Protein AF-A0A7S2YHQ7-F1 (afdb_monomer_lite)

Organism: NCBI:txid265537

pLDDT: mean 87.94, std 10.68, range [48.75, 98.5]

Foldseek 3Di:
DKDKAKFKKKKKKFKDFADVVNVADAAPVNPAGQGIKMKTKIKGQDRPDPLQFQWKWKQQDPSDVVRIDIFRFWAQDADPVRHRRRITIDIDIDTGRDKTKIWMWTAGPLGDIDIDIDIFDNDDGIDMDPMDMDMRIRPDPPDDDPPDQWDQAWKKKKKWKKKAALVCDVVNVQVLLVVLVAHEAEDEPDPPVVPDADPGWYWYADPLDADDPVRRHIGITMTIGHIAGTPRSVVVVVSSVVSCVPDRMDDDPSIDMDMGTDCVVPDPVRVVVVLSVCLVCLVVVQVPDDVCCHAPHPNVVVPDHRPCVVSVD

InterPro domains:
  IPR022025 Putative amidoligase enzyme [PF12224] (152-295)

Secondary structure (DSSP, 8-state):
--EEEEEEEEEEEEEEEPPGGG-PPB-TTSSSB--EEEEEEEEEEESS-GGGEEEEEEE--TTSSSSEEEE-S-EEE--TTS----EEEEEEEEEESS--EEEEEEEETTS-EEEEEEE---SBTB-BPPPEEEEEEES-TT----PPPP-TT-EEEEEEEEEEETTS-HHHHHHHHHTTT--EEE--S-HHHHTS--SSEEEE--TT----TT-SSEEEEEEE---EEHHHHHHHHHHHHHHHHTSS-B--TT--EEEEE--TT--HHHHHHHHHHHHHTHHHHHHHS-GGGSTT-TTGGGT---HHHHTT-

Sequence (313 aa):
SIFTMSVSYVVGNTYRRIRSSENPPLDRTGVHSKIHEWTLYVDVIGGGNPNVLERVSFDLGSTFQPQTFVCTCPIRIKDKYGLEEDRWRFATKQTSYGSISANITLRGVAGGLCETSWQIDCSGSGSESEKQYFTDRRQNSNSSLKYLKLVETQQFGIELELTSALQVSPEQVAETLQDQGIDVQVILDSYRQGRVTSTSWKLVPDSSIMCSPSLPDCNKFELVSPILQGGHGLSQVNRVLRALQGSRLKVNKSMGFHVHVNVEDLSLQQLIKVCQNFIKYEDVMDSFLPPSRRTGSTESNKFFQSNRRSVGV

Structure (mmCIF, N/CA/C/O backbone):
data_AF-A0A7S2YHQ7-F1
#
_entry.id   AF-A0A7S2YHQ7-F1
#
loop_
_atom_site.group_PDB
_atom_site.id
_atom_site.type_symbol
_atom_site.label_atom_id
_atom_site.label_alt_id
_atom_site.label_comp_id
_atom_site.label_asym_id
_atom_site.label_entity_id
_atom_site.label_seq_id
_atom_site.pdbx_PDB_ins_code
_atom_site.Cartn_x
_atom_site.Cartn_y
_atom_site.Cartn_z
_atom_site.occupancy
_atom_site.B_iso_or_equiv
_atom_site.auth_seq_id
_atom_site.auth_comp_id
_atom_site.auth_asym_id
_atom_site.auth_atom_id
_atom_site.pdbx_PDB_model_num
ATOM 1 N N . SER A 1 1 ? -13.991 25.207 -12.501 1.00 51.47 1 SER A N 1
ATOM 2 C CA . SER A 1 1 ? -12.689 25.649 -13.038 1.00 51.47 1 SER A CA 1
ATOM 3 C C . SER A 1 1 ? -11.968 24.440 -13.618 1.00 51.47 1 SER A C 1
ATOM 5 O O . SER A 1 1 ? -12.176 23.335 -13.127 1.00 51.47 1 SER A O 1
ATOM 7 N N . ILE A 1 2 ? -11.179 24.611 -14.682 1.00 57.59 2 ILE A N 1
ATOM 8 C CA . ILE A 1 2 ? -10.353 23.528 -15.240 1.00 57.59 2 ILE A CA 1
ATOM 9 C C . ILE A 1 2 ? -9.115 23.405 -14.353 1.00 57.59 2 ILE A C 1
ATOM 11 O O . ILE A 1 2 ? -8.350 24.360 -14.233 1.00 57.59 2 ILE A O 1
ATOM 15 N N . PHE A 1 3 ? -8.928 22.251 -13.716 1.00 66.38 3 PHE A N 1
ATOM 16 C CA . PHE A 1 3 ? -7.703 21.969 -12.972 1.00 66.38 3 PHE A CA 1
ATOM 17 C C . PHE A 1 3 ? -6.676 21.401 -13.952 1.00 66.38 3 PHE A C 1
ATOM 19 O O . PHE A 1 3 ? -6.934 20.380 -14.595 1.00 66.38 3 PHE A O 1
ATOM 26 N N . THR A 1 4 ? -5.550 22.095 -14.108 1.00 75.56 4 THR A N 1
ATOM 27 C CA . THR A 1 4 ? -4.455 21.685 -14.993 1.00 75.56 4 THR A CA 1
ATOM 28 C C . THR A 1 4 ? -3.232 21.411 -14.140 1.00 75.56 4 THR A C 1
ATOM 30 O O . THR A 1 4 ? -2.802 22.289 -13.394 1.00 75.56 4 THR A O 1
ATOM 33 N N . MET A 1 5 ? -2.675 20.210 -14.253 1.00 82.06 5 MET A N 1
ATOM 34 C CA . MET A 1 5 ? -1.404 19.854 -13.631 1.00 82.06 5 MET A CA 1
ATOM 35 C C . MET A 1 5 ? -0.398 19.509 -14.719 1.00 82.06 5 MET A C 1
ATOM 37 O O . MET A 1 5 ? -0.761 18.882 -15.711 1.00 82.06 5 MET A O 1
ATOM 41 N N . SER A 1 6 ? 0.861 19.896 -14.538 1.00 87.00 6 SER A N 1
ATOM 42 C CA . SER A 1 6 ? 1.909 19.614 -15.516 1.00 87.00 6 SER A CA 1
ATOM 43 C C . SER A 1 6 ? 3.178 19.137 -14.835 1.00 87.00 6 SER A C 1
ATOM 45 O O . SER A 1 6 ? 3.532 19.630 -13.767 1.00 87.00 6 SER A O 1
ATOM 47 N N . VAL A 1 7 ? 3.885 18.224 -15.493 1.00 90.12 7 VAL A N 1
ATOM 48 C CA . VAL A 1 7 ? 5.219 17.772 -15.094 1.00 90.12 7 VAL A CA 1
ATOM 49 C C . VAL A 1 7 ? 6.171 17.822 -16.278 1.00 90.12 7 VAL A C 1
ATOM 51 O O . VAL A 1 7 ? 5.770 17.662 -17.431 1.00 90.12 7 VAL A O 1
ATOM 54 N N . SER A 1 8 ? 7.444 18.058 -15.984 1.00 92.38 8 SER A N 1
ATOM 55 C CA . SER A 1 8 ? 8.534 17.837 -16.929 1.00 92.38 8 SER A CA 1
ATOM 56 C C . SER A 1 8 ? 9.115 16.450 -16.706 1.00 92.38 8 SER A C 1
ATOM 58 O O . SER A 1 8 ? 9.331 16.063 -15.556 1.00 92.38 8 SER A O 1
ATOM 60 N N . TYR A 1 9 ? 9.392 15.722 -17.780 1.00 94.12 9 TYR A N 1
ATOM 61 C CA . TYR A 1 9 ? 9.939 14.375 -17.694 1.00 94.12 9 TYR A CA 1
ATOM 62 C C . TYR A 1 9 ? 10.997 14.107 -18.764 1.00 94.12 9 TYR A C 1
ATOM 64 O O . TYR A 1 9 ? 11.045 14.794 -19.782 1.00 94.12 9 TYR A O 1
ATOM 72 N N . VAL A 1 10 ? 11.828 13.098 -18.530 1.00 95.38 10 VAL A N 1
ATOM 73 C CA . VAL A 1 10 ? 12.720 12.504 -19.535 1.00 95.38 10 VAL A CA 1
ATOM 74 C C . VAL A 1 10 ? 12.465 11.009 -19.618 1.00 95.38 10 VAL A C 1
ATOM 76 O O . VAL A 1 10 ? 12.027 10.386 -18.647 1.00 95.38 10 VAL A O 1
ATOM 79 N N . VAL A 1 11 ? 12.740 10.438 -20.783 1.00 97.69 11 VAL A N 1
ATOM 80 C CA . VAL A 1 11 ? 12.722 8.994 -21.013 1.00 97.69 11 VAL A CA 1
ATOM 81 C C . VAL A 1 11 ? 14.150 8.547 -21.243 1.00 97.69 11 VAL A C 1
ATOM 83 O O . VAL A 1 11 ? 14.872 9.199 -21.985 1.00 97.69 11 VAL A O 1
ATOM 86 N N . GLY A 1 12 ? 14.568 7.443 -20.646 1.00 96.94 12 GLY A N 1
ATOM 87 C CA . GLY A 1 12 ? 15.906 6.929 -20.892 1.00 96.94 12 GLY A CA 1
ATOM 88 C C . GLY A 1 12 ? 16.072 5.500 -20.436 1.00 96.94 12 GLY A C 1
ATOM 89 O O . GLY A 1 12 ? 15.161 4.897 -19.865 1.00 96.94 12 GLY A O 1
ATOM 90 N N . ASN A 1 13 ? 17.258 4.950 -20.659 1.00 98.00 13 ASN A N 1
ATOM 91 C CA . ASN A 1 13 ? 17.626 3.683 -20.057 1.00 98.00 13 ASN A CA 1
ATOM 92 C C . ASN A 1 13 ? 19.041 3.710 -19.492 1.00 98.00 13 ASN A C 1
ATOM 94 O O . ASN A 1 13 ? 19.940 4.322 -20.054 1.00 98.00 13 ASN A O 1
ATOM 98 N N . THR A 1 14 ? 19.248 3.003 -18.380 1.00 96.31 14 THR A N 1
ATOM 99 C CA . THR A 1 14 ? 20.597 2.595 -17.972 1.00 96.31 14 THR A CA 1
ATOM 100 C C . THR A 1 14 ? 20.963 1.317 -18.708 1.00 96.31 14 THR A C 1
ATOM 102 O O . THR A 1 14 ? 20.074 0.527 -19.038 1.00 96.31 14 THR A O 1
ATOM 105 N N . TYR A 1 15 ? 22.250 1.052 -18.887 1.00 96.44 15 TYR A N 1
ATOM 106 C CA . TYR A 1 15 ? 22.712 -0.163 -19.544 1.00 96.44 15 TYR A CA 1
ATOM 107 C C . TYR A 1 15 ? 24.015 -0.706 -18.952 1.00 96.44 15 TYR A C 1
ATOM 109 O O . TYR A 1 15 ? 24.912 0.043 -18.565 1.00 96.44 15 TYR A O 1
ATOM 117 N N . ARG A 1 16 ? 24.104 -2.038 -18.906 1.00 95.12 16 ARG A N 1
ATOM 118 C CA . ARG A 1 16 ? 25.308 -2.806 -18.599 1.00 95.12 16 ARG A CA 1
ATOM 119 C C . ARG A 1 16 ? 25.323 -4.082 -19.437 1.00 95.12 16 ARG A C 1
ATOM 121 O O . ARG A 1 16 ? 24.330 -4.804 -19.521 1.00 95.12 16 ARG A O 1
ATOM 128 N N . ARG A 1 17 ? 26.481 -4.413 -20.010 1.00 94.44 17 ARG A N 1
ATOM 129 C CA . ARG A 1 17 ? 26.695 -5.719 -20.643 1.00 94.44 17 ARG A CA 1
ATOM 130 C C . ARG A 1 17 ? 27.031 -6.768 -19.582 1.00 94.44 17 ARG A C 1
ATOM 132 O O . ARG A 1 17 ? 27.977 -6.573 -18.822 1.00 94.44 17 ARG A O 1
ATOM 139 N N . ILE A 1 18 ? 26.294 -7.875 -19.561 1.00 93.06 18 ILE A N 1
ATOM 140 C CA . ILE A 1 18 ? 26.571 -9.033 -18.703 1.00 93.06 18 ILE A CA 1
ATOM 141 C C . ILE A 1 18 ? 27.713 -9.831 -19.337 1.00 93.06 18 ILE A C 1
ATOM 143 O O . ILE A 1 18 ? 27.646 -10.199 -20.514 1.00 93.06 18 ILE A O 1
ATOM 147 N N . ARG A 1 19 ? 28.783 -10.080 -18.577 1.00 92.00 19 ARG A N 1
ATOM 148 C CA . ARG A 1 19 ? 29.933 -10.856 -19.061 1.00 92.00 19 ARG A CA 1
ATOM 149 C C . ARG A 1 19 ? 29.604 -12.345 -19.071 1.00 92.00 19 ARG A C 1
ATOM 151 O O . ARG A 1 19 ? 28.853 -12.819 -18.228 1.00 92.00 19 ARG A O 1
ATOM 158 N N . SER A 1 20 ? 30.241 -13.114 -19.953 1.00 86.75 20 SER A N 1
ATOM 159 C CA . SER A 1 20 ? 30.070 -14.575 -19.980 1.00 86.75 20 SER A CA 1
ATOM 160 C C . SER A 1 20 ? 30.423 -15.236 -18.642 1.00 86.75 20 SER A C 1
ATOM 162 O O . SER A 1 20 ? 29.785 -16.205 -18.253 1.00 86.75 20 SER A O 1
ATOM 164 N N . SER A 1 21 ? 31.382 -14.670 -17.898 1.00 90.94 21 SER A N 1
ATOM 165 C CA . SER A 1 21 ? 31.755 -15.118 -16.549 1.00 90.94 21 SER A CA 1
ATOM 166 C C . SER A 1 21 ? 30.658 -14.923 -15.495 1.00 90.94 21 SER A C 1
ATOM 168 O O . SER A 1 21 ? 30.729 -15.527 -14.433 1.00 90.94 21 SER A O 1
ATOM 170 N N . GLU A 1 22 ? 29.669 -14.064 -15.756 1.00 89.19 22 GLU A N 1
ATOM 171 C CA . GLU A 1 22 ? 28.524 -13.811 -14.870 1.00 89.19 22 GLU A CA 1
ATOM 172 C C . GLU A 1 22 ? 27.345 -14.761 -15.160 1.00 89.19 22 GLU A C 1
ATOM 174 O O . GLU A 1 22 ? 26.282 -14.585 -14.574 1.00 89.19 22 GLU A O 1
ATOM 179 N N . ASN A 1 23 ? 27.520 -15.760 -16.040 1.00 88.06 23 ASN A N 1
ATOM 180 C CA . ASN A 1 23 ? 26.493 -16.732 -16.439 1.00 88.06 23 ASN A CA 1
ATOM 181 C C . ASN A 1 23 ? 25.170 -16.051 -16.848 1.00 88.06 23 ASN A C 1
ATOM 183 O O . ASN A 1 23 ? 24.172 -16.148 -16.128 1.00 88.06 23 ASN A O 1
ATOM 187 N N . PRO A 1 24 ? 25.151 -15.331 -17.989 1.00 88.88 24 PRO A N 1
ATOM 188 C CA . PRO A 1 24 ? 23.986 -14.564 -18.411 1.00 88.88 24 PRO A CA 1
ATOM 189 C C . PRO A 1 24 ? 22.736 -15.452 -18.520 1.00 88.88 24 PRO A C 1
ATOM 191 O O . PRO A 1 24 ? 22.828 -16.568 -19.042 1.00 88.88 24 PRO A O 1
ATOM 194 N N . PRO A 1 25 ? 21.558 -14.959 -18.092 1.00 88.00 25 PRO A N 1
ATOM 195 C CA . PRO A 1 25 ? 20.316 -15.712 -18.198 1.00 88.00 25 PRO A CA 1
ATOM 196 C C . PRO A 1 25 ? 20.042 -16.111 -19.646 1.00 88.00 25 PRO A C 1
ATOM 198 O O . PRO A 1 25 ? 20.233 -15.306 -20.557 1.00 88.00 25 PRO A O 1
ATOM 201 N N . LEU A 1 26 ? 19.549 -17.325 -19.866 1.00 87.56 26 LEU A N 1
ATOM 202 C CA . LEU A 1 26 ? 19.086 -17.738 -21.187 1.00 87.56 26 LEU A CA 1
ATOM 203 C C . LEU A 1 26 ? 17.687 -17.174 -21.473 1.00 87.56 26 LEU A C 1
ATOM 205 O O . LEU A 1 26 ? 16.921 -16.803 -20.577 1.00 87.56 26 LEU A O 1
ATOM 209 N N . ASP A 1 27 ? 17.357 -17.067 -22.752 1.00 84.06 27 ASP A N 1
ATOM 210 C CA . ASP A 1 27 ? 15.997 -16.853 -23.214 1.00 84.06 27 ASP A CA 1
ATOM 211 C C . ASP A 1 27 ? 15.121 -18.090 -22.954 1.00 84.06 27 ASP A C 1
ATOM 213 O O . ASP A 1 27 ? 15.577 -19.121 -22.464 1.00 84.06 27 ASP A O 1
ATOM 217 N N . ARG A 1 28 ? 13.822 -17.993 -23.259 1.00 81.75 28 ARG A N 1
ATOM 218 C CA . ARG A 1 28 ? 12.881 -19.088 -22.969 1.00 81.75 28 ARG A CA 1
ATOM 219 C C . ARG A 1 28 ? 13.161 -20.356 -23.762 1.00 81.75 28 ARG A C 1
ATOM 221 O O . ARG A 1 28 ? 12.771 -21.428 -23.318 1.00 81.75 28 ARG A O 1
ATOM 228 N N . THR A 1 29 ? 13.786 -20.223 -24.928 1.00 83.94 29 THR A N 1
ATOM 229 C CA . THR A 1 29 ? 14.156 -21.375 -25.752 1.00 83.94 29 THR A CA 1
ATOM 230 C C . THR A 1 29 ? 15.402 -22.082 -25.219 1.00 83.94 29 THR A C 1
ATOM 232 O O . THR A 1 29 ? 15.665 -23.216 -25.604 1.00 83.94 29 THR A O 1
ATOM 235 N N . GLY A 1 30 ? 16.156 -21.439 -24.318 1.00 84.25 30 GLY A N 1
ATOM 236 C CA . GLY A 1 30 ? 17.434 -21.942 -23.823 1.00 84.25 30 GLY A CA 1
ATOM 237 C C . GLY A 1 30 ? 18.579 -21.781 -24.826 1.00 84.25 30 GLY A C 1
ATOM 238 O O . GLY A 1 30 ? 19.668 -22.291 -24.582 1.00 84.25 30 GLY A O 1
ATOM 239 N N . VAL A 1 31 ? 18.352 -21.094 -25.948 1.00 84.31 31 VAL A N 1
ATOM 240 C CA . VAL A 1 31 ? 19.300 -21.015 -27.068 1.00 84.31 31 VAL A CA 1
ATOM 241 C C . VAL A 1 31 ? 20.147 -19.748 -26.993 1.00 84.31 31 VAL A C 1
ATOM 243 O O . VAL A 1 31 ? 21.325 -19.766 -27.350 1.00 84.31 31 VAL A O 1
ATOM 246 N N . HIS A 1 32 ? 19.578 -18.641 -26.517 1.00 85.50 32 HIS A N 1
ATOM 247 C CA . HIS A 1 32 ? 20.221 -17.333 -26.577 1.00 85.50 32 HIS A CA 1
ATOM 248 C C . HIS A 1 32 ? 20.471 -16.752 -25.189 1.00 85.50 32 HIS A C 1
ATOM 250 O O . HIS A 1 32 ? 19.551 -16.551 -24.400 1.00 85.50 32 HIS A O 1
ATOM 256 N N . SER A 1 33 ? 21.723 -16.394 -24.907 1.00 89.50 33 SER A N 1
ATOM 257 C CA . SER A 1 33 ? 22.078 -15.649 -23.701 1.00 89.50 33 SER A CA 1
ATOM 258 C C . SER A 1 33 ? 21.607 -14.196 -23.777 1.00 89.50 33 SER A C 1
ATOM 260 O O . SER A 1 33 ? 21.934 -13.455 -24.705 1.00 89.50 33 SER A O 1
ATOM 262 N N . LYS A 1 34 ? 20.888 -13.756 -22.747 1.00 91.75 34 LYS A N 1
ATOM 263 C CA . LYS A 1 34 ? 20.500 -12.364 -22.533 1.00 91.75 34 LYS A CA 1
ATOM 264 C C . LYS A 1 34 ? 21.676 -11.598 -21.937 1.00 91.75 34 LYS A C 1
ATOM 266 O O . LYS A 1 34 ? 21.851 -11.543 -20.723 1.00 91.75 34 LYS A O 1
ATOM 271 N N . ILE A 1 35 ? 22.508 -11.044 -22.811 1.00 94.06 35 ILE A N 1
ATOM 272 C CA . ILE A 1 35 ? 23.763 -10.373 -22.444 1.00 94.06 35 ILE A CA 1
ATOM 273 C C . ILE A 1 35 ? 23.612 -8.869 -22.183 1.00 94.06 35 ILE A C 1
ATOM 275 O O . ILE A 1 35 ? 24.574 -8.225 -21.766 1.00 94.06 35 ILE A O 1
ATOM 279 N N . HIS A 1 36 ? 22.437 -8.294 -22.430 1.00 94.56 36 HIS A N 1
ATOM 280 C CA . HIS A 1 36 ? 22.162 -6.882 -22.194 1.00 94.56 36 HIS A CA 1
ATOM 281 C C . HIS A 1 36 ? 21.260 -6.738 -20.975 1.00 94.56 36 HIS A C 1
ATOM 283 O O . HIS A 1 36 ? 20.130 -7.217 -20.996 1.00 94.56 36 HIS A O 1
ATOM 289 N N . GLU A 1 37 ? 21.747 -6.079 -19.927 1.00 95.56 37 GLU A N 1
ATOM 290 C CA . GLU A 1 37 ? 20.951 -5.671 -18.771 1.00 95.56 37 GLU A CA 1
ATOM 291 C C . GLU A 1 37 ? 20.670 -4.176 -18.868 1.00 95.56 37 GLU A C 1
ATOM 293 O O . GLU A 1 37 ? 21.585 -3.370 -19.042 1.00 95.56 37 GLU A O 1
ATOM 298 N N . TRP A 1 38 ? 19.406 -3.792 -18.738 1.00 96.38 38 TRP A N 1
ATOM 299 C CA . TRP A 1 38 ? 19.007 -2.397 -18.831 1.00 96.38 38 TRP A CA 1
ATOM 300 C C . TRP A 1 38 ? 17.846 -2.081 -17.895 1.00 96.38 38 TRP A C 1
ATOM 302 O O . TRP A 1 38 ? 17.054 -2.949 -17.526 1.00 96.38 38 TRP A O 1
ATOM 312 N N . THR A 1 39 ? 17.754 -0.812 -17.507 1.00 96.69 39 THR A N 1
ATOM 313 C CA . THR A 1 39 ? 16.608 -0.277 -16.764 1.00 96.69 39 THR A CA 1
ATOM 314 C C . THR A 1 39 ? 16.009 0.836 -17.593 1.00 96.69 39 THR A C 1
ATOM 316 O O . THR A 1 39 ? 16.632 1.885 -17.706 1.00 96.69 39 THR A O 1
ATOM 319 N N . LEU A 1 40 ? 14.837 0.602 -18.177 1.00 97.94 40 LEU A N 1
ATOM 320 C CA . LEU A 1 40 ? 14.066 1.625 -18.880 1.00 97.94 40 LEU A CA 1
ATOM 321 C C . LEU A 1 40 ? 13.317 2.459 -17.849 1.00 97.94 40 LEU A C 1
ATOM 323 O O . LEU A 1 40 ? 12.726 1.895 -16.923 1.00 97.94 40 LEU A O 1
ATOM 327 N N . TYR A 1 41 ? 13.335 3.777 -18.008 1.00 96.81 41 TYR A N 1
ATOM 328 C CA . TYR A 1 41 ? 12.717 4.688 -17.064 1.00 96.81 41 TYR A CA 1
ATOM 329 C C . TYR A 1 41 ? 12.034 5.893 -17.708 1.00 96.81 41 TYR A C 1
ATOM 331 O O . TYR A 1 41 ? 12.367 6.329 -18.809 1.00 96.81 41 TYR A O 1
ATOM 339 N N . VAL A 1 42 ? 11.088 6.438 -16.948 1.00 96.31 42 VAL A N 1
ATOM 340 C CA . VAL A 1 42 ? 10.572 7.798 -17.072 1.00 96.31 42 VAL A CA 1
ATOM 341 C C . VAL A 1 42 ? 10.888 8.507 -15.768 1.00 96.31 42 VAL A C 1
ATOM 343 O O . VAL A 1 42 ? 10.385 8.106 -14.716 1.00 96.31 42 VAL A O 1
ATOM 346 N N . ASP A 1 43 ? 11.693 9.560 -15.837 1.00 93.31 43 ASP A N 1
ATOM 347 C CA . ASP A 1 43 ? 11.992 10.386 -14.674 1.00 93.31 43 ASP A CA 1
ATOM 348 C C . ASP A 1 43 ? 11.197 11.678 -14.758 1.00 93.31 43 ASP A C 1
ATOM 350 O O . ASP A 1 43 ? 11.334 12.433 -15.717 1.00 93.31 43 ASP A O 1
ATOM 354 N N . VAL A 1 44 ? 10.387 11.951 -13.740 1.00 91.31 44 VAL A N 1
ATOM 355 C CA . VAL A 1 44 ? 9.814 13.280 -13.524 1.00 91.31 44 VAL A CA 1
ATOM 356 C C . VAL A 1 44 ? 10.899 14.143 -12.895 1.00 91.31 44 VAL A C 1
ATOM 358 O O . VAL A 1 44 ? 11.390 13.800 -11.826 1.00 91.31 44 VAL A O 1
ATOM 361 N N . ILE A 1 45 ? 11.273 15.231 -13.569 1.00 89.06 45 ILE A N 1
ATOM 362 C CA . ILE A 1 45 ? 12.426 16.084 -13.223 1.00 89.06 45 ILE A CA 1
ATOM 363 C C . ILE A 1 45 ? 12.030 17.529 -12.871 1.00 89.06 45 ILE A C 1
ATOM 365 O O . ILE A 1 45 ? 12.880 18.395 -12.692 1.00 89.06 45 ILE A O 1
ATOM 369 N N . GLY A 1 46 ? 10.731 17.834 -12.850 1.00 75.94 46 GLY A N 1
ATOM 370 C CA . GLY A 1 46 ? 10.218 19.165 -12.525 1.00 75.94 46 GLY A CA 1
ATOM 371 C C . GLY A 1 46 ? 8.693 19.238 -12.588 1.00 75.94 46 GLY A C 1
ATOM 372 O O . GLY A 1 46 ? 8.047 18.393 -13.206 1.00 75.94 46 GLY A O 1
ATOM 373 N N . GLY A 1 47 ? 8.105 20.262 -11.962 1.00 62.91 47 GLY A N 1
ATOM 374 C CA . GLY A 1 47 ? 6.644 20.409 -11.827 1.00 62.91 47 GLY A CA 1
ATOM 375 C C . GLY A 1 47 ? 6.097 20.118 -10.423 1.00 62.91 47 GLY A C 1
ATOM 376 O O . GLY A 1 47 ? 4.885 20.059 -10.241 1.00 62.91 47 GLY A O 1
ATOM 377 N N . GLY A 1 48 ? 6.974 19.954 -9.426 1.00 57.66 48 GLY A N 1
ATOM 378 C CA . GLY A 1 48 ? 6.663 19.992 -7.991 1.00 57.66 48 GLY A CA 1
ATOM 379 C C . GLY A 1 48 ? 5.961 18.765 -7.399 1.00 57.66 48 GLY A C 1
ATOM 380 O O . GLY A 1 48 ? 6.067 18.549 -6.198 1.00 57.66 48 GLY A O 1
ATOM 381 N N . ASN A 1 49 ? 5.247 17.953 -8.192 1.00 67.31 49 ASN A N 1
ATOM 382 C CA . ASN A 1 49 ? 4.575 16.757 -7.677 1.00 67.31 49 ASN A CA 1
ATOM 383 C C . ASN A 1 49 ? 4.565 15.599 -8.699 1.00 67.31 49 ASN A C 1
ATOM 385 O O . ASN A 1 49 ? 3.843 15.675 -9.695 1.00 67.31 49 ASN A O 1
ATOM 389 N N . PRO A 1 50 ? 5.283 14.485 -8.460 1.00 68.06 50 PRO A N 1
ATOM 390 C CA . PRO A 1 50 ? 5.249 13.318 -9.348 1.00 68.06 50 PRO A CA 1
ATOM 391 C C . PRO A 1 50 ? 3.874 12.632 -9.391 1.00 68.06 50 PRO A C 1
ATOM 393 O O . PRO A 1 50 ? 3.589 11.892 -10.331 1.00 68.06 50 PRO A O 1
ATOM 396 N N . ASN A 1 51 ? 2.989 12.903 -8.422 1.00 74.00 51 ASN A N 1
ATOM 397 C CA . ASN A 1 51 ? 1.637 12.339 -8.368 1.00 74.00 51 ASN A CA 1
ATOM 398 C C . ASN A 1 51 ? 0.690 12.890 -9.443 1.00 74.00 51 ASN A C 1
ATOM 400 O O . ASN A 1 51 ? -0.467 12.488 -9.480 1.00 74.00 51 ASN A O 1
ATOM 404 N N . VAL A 1 52 ? 1.150 13.785 -10.326 1.00 83.06 52 VAL A N 1
ATOM 405 C CA . VAL A 1 52 ? 0.412 14.108 -11.559 1.00 83.06 52 VAL A CA 1
ATOM 406 C C . VAL A 1 52 ? 0.259 12.864 -12.433 1.00 83.06 52 VAL A C 1
ATOM 408 O O . VAL A 1 52 ? -0.778 12.689 -13.069 1.00 83.06 52 VAL A O 1
ATOM 411 N N . LEU A 1 53 ? 1.258 11.976 -12.434 1.00 87.12 53 LEU A N 1
ATOM 412 C CA . LEU A 1 53 ? 1.181 10.687 -13.111 1.00 87.12 53 LEU A CA 1
ATOM 413 C C . LEU A 1 53 ? 0.556 9.641 -12.181 1.00 87.12 53 LEU A C 1
ATOM 415 O O . LEU A 1 53 ? 1.082 9.323 -11.116 1.00 87.12 53 LEU A O 1
ATOM 419 N N . GLU A 1 54 ? -0.563 9.066 -12.617 1.00 86.56 54 GLU A N 1
ATOM 420 C CA . GLU A 1 54 ? -1.192 7.916 -11.967 1.00 86.56 54 GLU A CA 1
ATOM 421 C C . GLU A 1 54 ? -0.352 6.653 -12.188 1.00 86.56 54 GLU A C 1
ATOM 423 O O . GLU A 1 54 ? -0.157 5.850 -11.272 1.00 86.56 54 GLU A O 1
ATOM 428 N N . ARG A 1 55 ? 0.142 6.472 -13.419 1.00 89.62 55 ARG A N 1
ATOM 429 C CA . ARG A 1 55 ? 0.977 5.334 -13.810 1.00 89.62 55 ARG A CA 1
ATOM 430 C C . ARG A 1 55 ? 1.785 5.608 -15.073 1.00 89.62 55 ARG A C 1
ATOM 432 O O . ARG A 1 55 ? 1.363 6.379 -15.934 1.00 89.62 55 ARG A O 1
ATOM 439 N N . VAL A 1 56 ? 2.875 4.864 -15.220 1.00 95.44 56 VAL A N 1
ATOM 440 C CA . VAL A 1 56 ? 3.638 4.717 -16.461 1.00 95.44 56 VAL A CA 1
ATOM 441 C C . VAL A 1 56 ? 3.604 3.251 -16.877 1.00 95.44 56 VAL A C 1
ATOM 443 O O . VAL A 1 56 ? 3.848 2.363 -16.059 1.00 95.44 56 VAL A O 1
ATOM 446 N N . SER A 1 57 ? 3.256 2.988 -18.133 1.00 97.19 57 SER A N 1
ATOM 447 C CA . SER A 1 57 ? 3.228 1.639 -18.708 1.00 97.19 57 SER A CA 1
ATOM 448 C C . SER A 1 57 ? 4.349 1.502 -19.729 1.00 97.19 57 SER A C 1
ATOM 450 O O . SER A 1 57 ? 4.483 2.365 -20.586 1.00 97.19 57 SER A O 1
ATOM 452 N N . PHE A 1 58 ? 5.129 0.431 -19.630 1.00 97.56 58 PHE A N 1
ATOM 453 C CA . PHE A 1 58 ? 6.225 0.081 -20.527 1.00 97.56 58 PHE A CA 1
ATOM 454 C C . PHE A 1 58 ? 5.837 -1.189 -21.285 1.00 97.56 58 PHE A C 1
ATOM 456 O O . PHE A 1 58 ? 5.883 -2.282 -20.718 1.00 97.56 58 PHE A O 1
ATOM 463 N N . ASP A 1 59 ? 5.404 -1.052 -22.533 1.00 97.44 59 ASP A N 1
ATOM 464 C CA . ASP A 1 59 ? 5.159 -2.173 -23.436 1.00 97.44 59 ASP A CA 1
ATOM 465 C C . ASP A 1 59 ? 6.459 -2.530 -24.160 1.00 97.44 59 ASP A C 1
ATOM 467 O O . ASP A 1 59 ? 7.000 -1.736 -24.929 1.00 97.44 59 ASP A O 1
ATOM 471 N N . LEU A 1 60 ? 6.973 -3.722 -23.861 1.00 96.25 60 LEU A N 1
ATOM 472 C CA . LEU A 1 60 ? 8.253 -4.222 -24.360 1.00 96.25 60 LEU A CA 1
ATOM 473 C C . LEU A 1 60 ? 8.091 -5.182 -25.549 1.00 96.25 60 LEU A C 1
ATOM 475 O O . LEU A 1 60 ? 9.077 -5.733 -26.037 1.00 96.25 60 LEU A O 1
ATOM 479 N N . GLY A 1 61 ? 6.855 -5.409 -26.001 1.00 92.62 61 GLY A N 1
ATOM 480 C CA . GLY A 1 61 ? 6.528 -6.365 -27.051 1.00 92.62 61 GLY A CA 1
ATOM 481 C C . GLY A 1 61 ? 6.336 -7.806 -26.562 1.00 92.62 61 GLY A C 1
ATOM 482 O O . GLY A 1 61 ? 6.630 -8.177 -25.423 1.00 92.62 61 GLY A O 1
ATOM 483 N N . SER A 1 62 ? 5.817 -8.644 -27.459 1.00 89.31 62 SER A N 1
ATOM 484 C CA . SER A 1 62 ? 5.337 -10.007 -27.174 1.00 89.31 62 SER A CA 1
ATOM 485 C C . SER A 1 62 ? 6.419 -11.002 -26.732 1.00 89.31 62 SER A C 1
ATOM 487 O O . SER A 1 62 ? 6.108 -12.078 -26.217 1.00 89.31 62 SER A O 1
ATOM 489 N N . THR A 1 63 ? 7.696 -10.657 -26.901 1.00 87.12 63 THR A N 1
ATOM 490 C CA . THR A 1 63 ? 8.828 -11.477 -26.448 1.00 87.12 63 THR A CA 1
ATOM 491 C C . THR A 1 63 ? 9.025 -11.418 -24.927 1.00 87.12 63 THR A C 1
ATOM 493 O O . THR A 1 63 ? 9.659 -12.309 -24.355 1.00 87.12 63 THR A O 1
ATOM 496 N N . PHE A 1 64 ? 8.426 -10.436 -24.242 1.00 88.12 64 PHE A N 1
ATOM 497 C CA . PHE A 1 64 ? 8.431 -10.305 -22.784 1.00 88.12 64 PHE A CA 1
ATOM 498 C C . PHE A 1 64 ? 7.146 -10.879 -22.167 1.00 88.12 64 PHE A C 1
ATOM 500 O O . PHE A 1 64 ? 6.077 -10.840 -22.770 1.00 88.12 64 PHE A O 1
ATOM 507 N N . GLN A 1 65 ? 7.234 -11.447 -20.953 1.00 84.94 65 GLN A N 1
ATOM 508 C CA . GLN A 1 65 ? 6.039 -11.699 -20.129 1.00 84.94 65 GLN A CA 1
ATOM 509 C C . GLN A 1 65 ? 6.251 -11.158 -18.708 1.00 84.94 65 GLN A C 1
ATOM 511 O O . GLN A 1 65 ? 7.230 -11.549 -18.068 1.00 84.94 65 GLN A O 1
ATOM 516 N N . PRO A 1 66 ? 5.336 -10.310 -18.213 1.00 88.31 66 PRO A N 1
ATOM 517 C CA . PRO A 1 66 ? 4.259 -9.686 -18.992 1.00 88.31 66 PRO A CA 1
ATOM 518 C C . PRO A 1 66 ? 4.821 -8.845 -20.158 1.00 88.31 66 PRO A C 1
ATOM 520 O O . PRO A 1 66 ? 5.962 -8.403 -20.104 1.00 88.31 66 PRO A O 1
ATOM 523 N N . GLN A 1 67 ? 4.044 -8.671 -21.231 1.00 92.69 67 GLN A N 1
ATOM 524 C CA . GLN A 1 67 ? 4.428 -7.787 -22.343 1.00 92.69 67 GLN A CA 1
ATOM 525 C C . GLN A 1 67 ? 4.514 -6.332 -21.856 1.00 92.69 67 GLN A C 1
ATOM 527 O O . GLN A 1 67 ? 5.448 -5.603 -22.182 1.00 92.69 67 GLN A O 1
ATOM 532 N N . THR A 1 68 ? 3.543 -5.931 -21.032 1.00 93.38 68 THR A N 1
ATOM 533 C CA . THR A 1 68 ? 3.452 -4.586 -20.470 1.00 93.38 68 THR A CA 1
ATOM 534 C C . THR A 1 68 ? 3.773 -4.600 -18.983 1.00 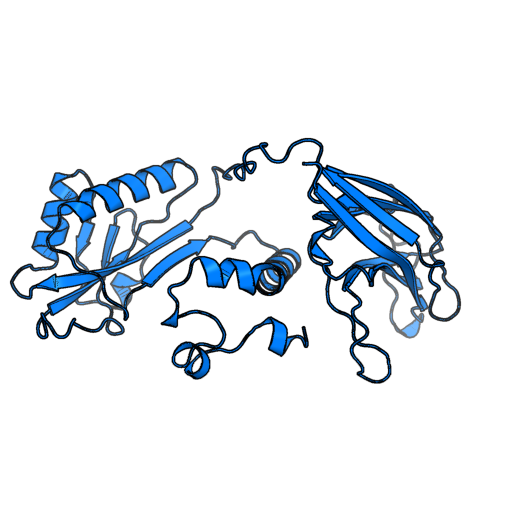93.38 68 THR A C 1
ATOM 536 O O . THR A 1 68 ? 3.131 -5.296 -18.194 1.00 93.38 68 THR A O 1
ATOM 539 N N . PHE A 1 69 ? 4.726 -3.766 -18.582 1.00 91.81 69 PHE A N 1
ATOM 540 C CA . PHE A 1 69 ? 5.060 -3.512 -17.187 1.00 91.81 69 PHE A CA 1
ATOM 541 C C . PHE A 1 69 ? 4.463 -2.179 -16.760 1.00 91.81 69 PHE A C 1
ATOM 543 O O . PHE A 1 69 ? 4.709 -1.156 -17.386 1.00 91.81 69 PHE A O 1
ATOM 550 N N . VAL A 1 70 ? 3.689 -2.174 -15.678 1.00 90.62 70 VAL A N 1
ATOM 551 C CA . VAL A 1 70 ? 3.068 -0.953 -15.156 1.00 90.62 70 VAL A CA 1
ATOM 552 C C . VAL A 1 70 ? 3.760 -0.545 -13.862 1.00 90.62 70 VAL A C 1
ATOM 554 O O . VAL A 1 70 ? 3.811 -1.321 -12.905 1.00 90.62 70 VAL A O 1
ATOM 557 N N . CYS A 1 71 ? 4.263 0.686 -13.829 1.00 85.94 71 CYS A N 1
ATOM 558 C CA . CYS A 1 71 ? 4.817 1.330 -12.649 1.00 85.94 71 CYS A CA 1
ATOM 559 C C . CYS A 1 71 ? 3.850 2.421 -12.171 1.00 85.94 71 CYS A C 1
ATOM 561 O O . CYS A 1 71 ? 3.577 3.384 -12.882 1.00 85.94 71 CYS A O 1
ATOM 563 N N . THR A 1 72 ? 3.311 2.260 -10.966 1.00 83.88 72 THR A N 1
ATOM 564 C CA . THR A 1 72 ? 2.394 3.221 -10.325 1.00 83.88 72 THR A CA 1
ATOM 565 C C . THR A 1 72 ? 3.065 3.991 -9.191 1.00 83.88 72 THR A C 1
ATOM 567 O O . THR A 1 72 ? 2.503 4.963 -8.691 1.00 83.88 72 THR A O 1
ATOM 570 N N . CYS A 1 73 ? 4.247 3.557 -8.755 1.00 78.81 73 CYS A N 1
ATOM 571 C CA . CYS A 1 73 ? 4.951 4.105 -7.606 1.00 78.81 73 CYS A CA 1
ATOM 572 C C . CYS A 1 73 ? 6.376 4.482 -8.018 1.00 78.81 73 CYS A C 1
ATOM 574 O O . CYS A 1 73 ? 7.229 3.594 -8.086 1.00 78.81 73 CYS A O 1
ATOM 576 N N . PRO A 1 74 ? 6.638 5.761 -8.332 1.00 84.25 74 PRO A N 1
ATOM 577 C CA . PRO A 1 74 ? 7.985 6.181 -8.661 1.00 84.25 74 PRO A CA 1
ATOM 578 C C . PRO A 1 74 ? 8.870 6.157 -7.415 1.00 84.25 74 PRO A C 1
ATOM 580 O O . PRO A 1 74 ? 8.397 6.364 -6.297 1.00 84.25 74 PRO A O 1
ATOM 583 N N . ILE A 1 75 ? 10.163 5.941 -7.621 1.00 80.31 75 ILE A N 1
ATOM 584 C CA . ILE A 1 75 ? 11.185 6.034 -6.576 1.00 80.31 75 ILE A CA 1
ATOM 585 C C . ILE A 1 75 ? 11.972 7.332 -6.750 1.00 80.31 75 ILE A C 1
ATOM 587 O O . ILE A 1 75 ? 12.287 7.715 -7.876 1.00 80.31 75 ILE A O 1
ATOM 591 N N . ARG A 1 76 ? 12.294 8.023 -5.656 1.00 78.75 76 ARG A N 1
ATOM 592 C CA . ARG A 1 76 ? 13.159 9.208 -5.720 1.00 78.75 76 ARG A CA 1
ATOM 593 C C . ARG A 1 76 ? 14.596 8.764 -5.998 1.00 78.75 76 ARG A C 1
ATOM 595 O O . ARG A 1 76 ? 15.069 7.805 -5.386 1.00 78.75 76 ARG A O 1
ATOM 602 N N . ILE A 1 77 ? 15.276 9.428 -6.927 1.00 79.88 77 ILE A N 1
ATOM 603 C CA . ILE A 1 77 ? 16.660 9.119 -7.307 1.00 79.88 77 ILE A CA 1
ATOM 604 C C . ILE A 1 77 ? 17.561 10.264 -6.855 1.00 79.88 77 ILE A C 1
ATOM 606 O O . ILE A 1 77 ? 17.280 11.420 -7.146 1.00 79.88 77 ILE A O 1
ATOM 610 N N . LYS A 1 78 ? 18.650 9.932 -6.157 1.00 69.81 78 LYS A N 1
ATOM 611 C CA . LYS A 1 78 ? 19.702 10.887 -5.784 1.00 69.81 78 LYS A CA 1
ATOM 612 C C . LYS A 1 78 ? 20.711 11.018 -6.922 1.00 69.81 78 LYS A C 1
ATOM 614 O O . LYS A 1 78 ? 20.947 10.041 -7.638 1.00 69.81 78 LYS A O 1
ATOM 619 N N . ASP A 1 79 ? 21.315 12.191 -7.080 1.00 62.44 79 ASP A N 1
ATOM 620 C CA . ASP A 1 79 ? 22.364 12.376 -8.078 1.00 62.44 79 ASP A CA 1
ATOM 621 C C . ASP A 1 79 ? 23.674 11.652 -7.683 1.00 62.44 79 ASP A C 1
ATOM 623 O O . ASP A 1 79 ? 23.822 11.095 -6.589 1.00 62.44 79 ASP A O 1
ATOM 627 N N . LYS A 1 80 ? 24.659 11.668 -8.590 1.00 48.75 80 LYS A N 1
ATOM 628 C CA . LYS A 1 80 ? 25.982 11.043 -8.396 1.00 48.75 80 LYS A CA 1
ATOM 629 C C . LYS A 1 80 ? 26.850 11.705 -7.310 1.00 48.75 80 LYS A C 1
ATOM 631 O O . LYS A 1 80 ? 27.878 11.141 -6.946 1.00 48.75 80 LYS A O 1
ATOM 636 N N . TYR A 1 81 ? 26.459 12.878 -6.818 1.00 55.69 81 TYR A N 1
ATOM 637 C CA . TYR A 1 81 ? 27.135 13.635 -5.764 1.00 55.69 81 TYR A CA 1
ATOM 638 C C . TYR A 1 81 ? 26.365 13.606 -4.433 1.00 55.69 81 TYR A C 1
ATOM 640 O O . TYR A 1 81 ? 26.783 14.245 -3.470 1.00 55.69 81 TYR A O 1
ATOM 648 N N . GLY A 1 82 ? 25.266 12.846 -4.355 1.00 52.03 82 GLY A N 1
ATOM 649 C CA . GLY A 1 82 ? 24.398 12.792 -3.181 1.00 52.03 82 GLY A CA 1
ATOM 650 C C . GLY A 1 82 ? 23.567 14.059 -2.964 1.00 52.03 82 GLY A C 1
ATOM 651 O O . GLY A 1 82 ? 22.941 14.188 -1.912 1.00 52.03 82 GLY A O 1
ATOM 652 N N . LEU A 1 83 ? 23.547 14.973 -3.935 1.00 51.31 83 LEU A N 1
ATOM 653 C CA . LEU A 1 83 ? 22.664 16.126 -3.960 1.00 51.31 83 LEU A CA 1
ATOM 654 C C . LEU A 1 83 ? 21.292 15.678 -4.483 1.00 51.31 83 LEU A C 1
ATOM 656 O O . LEU A 1 83 ? 21.164 14.856 -5.396 1.00 51.31 83 LEU A O 1
ATOM 660 N N . GLU A 1 84 ? 20.240 16.178 -3.845 1.00 52.72 84 GLU A N 1
ATOM 661 C CA . GLU A 1 84 ? 18.867 15.891 -4.242 1.00 52.72 84 GLU A CA 1
ATOM 662 C C . GLU A 1 84 ? 18.551 16.624 -5.553 1.00 52.72 84 GLU A C 1
ATOM 664 O O . GLU A 1 84 ? 18.075 17.756 -5.540 1.00 52.72 84 GLU A O 1
ATOM 669 N N . GLU A 1 85 ? 18.778 15.990 -6.705 1.00 57.53 85 GLU A N 1
ATOM 670 C CA . GLU A 1 85 ? 17.929 16.314 -7.848 1.00 57.53 85 GLU A CA 1
ATOM 671 C C . GLU A 1 85 ? 16.528 15.779 -7.526 1.00 57.53 85 GLU A C 1
ATOM 673 O O . GLU A 1 85 ? 16.368 14.626 -7.124 1.00 57.53 85 GLU A O 1
ATOM 678 N N . ASP A 1 86 ? 15.496 16.613 -7.660 1.00 70.62 86 ASP A N 1
ATOM 679 C CA . ASP A 1 86 ? 14.100 16.230 -7.422 1.00 70.62 86 ASP A CA 1
ATOM 680 C C . ASP A 1 86 ? 13.584 15.346 -8.576 1.00 70.62 86 ASP A C 1
ATOM 682 O O . ASP A 1 86 ? 12.708 15.731 -9.354 1.00 70.62 86 ASP A O 1
ATOM 686 N N . ARG A 1 87 ? 14.208 14.169 -8.742 1.00 86.00 87 ARG A N 1
ATOM 687 C CA . ARG A 1 87 ? 13.908 13.183 -9.783 1.00 86.00 87 ARG A CA 1
ATOM 688 C C . ARG A 1 87 ? 13.121 12.021 -9.208 1.00 86.00 87 ARG A C 1
ATOM 690 O O . ARG A 1 87 ? 13.554 11.351 -8.270 1.00 86.00 87 ARG A O 1
ATOM 697 N N . TRP A 1 88 ? 11.994 11.731 -9.843 1.00 87.19 88 TRP A N 1
ATOM 698 C CA . TRP A 1 88 ? 11.110 10.627 -9.487 1.00 87.19 88 TRP A CA 1
ATOM 699 C C . TRP A 1 88 ? 11.001 9.646 -10.643 1.00 87.19 88 TRP A C 1
ATOM 701 O O . TRP A 1 88 ? 10.419 9.954 -11.682 1.00 87.19 88 TRP A O 1
ATOM 711 N N . ARG A 1 89 ? 11.567 8.458 -10.446 1.00 90.69 89 ARG A N 1
ATOM 712 C CA . ARG A 1 89 ? 11.749 7.434 -11.467 1.00 90.69 89 ARG A CA 1
ATOM 713 C C . ARG A 1 89 ? 10.640 6.400 -11.446 1.00 90.69 89 ARG A C 1
ATOM 715 O O . ARG A 1 89 ? 10.518 5.624 -10.499 1.00 90.69 89 ARG A O 1
ATOM 722 N N . PHE A 1 90 ? 9.909 6.316 -12.545 1.00 92.94 90 PHE A N 1
ATOM 723 C CA . PHE A 1 90 ? 9.141 5.136 -12.924 1.00 92.94 90 PHE A CA 1
ATOM 724 C C . PHE A 1 90 ? 10.046 4.243 -13.764 1.00 92.94 90 PHE A C 1
ATOM 726 O O . PHE A 1 90 ? 10.647 4.738 -14.712 1.00 92.94 90 PHE A O 1
ATOM 733 N N . ALA A 1 91 ? 10.165 2.951 -13.459 1.00 94.31 91 ALA A N 1
ATOM 734 C CA . ALA A 1 91 ? 11.107 2.099 -14.183 1.00 94.31 91 ALA A CA 1
ATOM 735 C C . ALA A 1 91 ? 10.699 0.629 -14.279 1.00 94.31 91 ALA A C 1
ATOM 737 O O . ALA A 1 91 ? 9.924 0.115 -13.471 1.00 94.31 91 ALA A O 1
ATOM 738 N N . THR A 1 92 ? 11.298 -0.055 -15.254 1.00 93.38 92 THR A N 1
ATOM 739 C CA . THR A 1 92 ? 11.329 -1.515 -15.372 1.00 93.38 92 THR A CA 1
ATOM 740 C C . THR A 1 92 ? 12.751 -1.968 -15.709 1.00 93.38 92 THR A C 1
ATOM 742 O O . THR A 1 92 ? 13.398 -1.404 -16.593 1.00 93.38 92 THR A O 1
ATOM 745 N N . LYS A 1 93 ? 13.261 -2.968 -14.982 1.00 94.00 93 LYS A N 1
ATOM 746 C CA . LYS A 1 93 ? 14.589 -3.556 -15.203 1.00 94.00 93 LYS A CA 1
ATOM 747 C C . LYS A 1 93 ? 14.442 -4.892 -15.911 1.00 94.00 93 LYS A C 1
ATOM 749 O O . LYS A 1 93 ? 13.669 -5.731 -15.458 1.00 94.00 93 LYS A O 1
ATOM 754 N N . GLN A 1 94 ? 15.186 -5.089 -16.991 1.00 94.56 94 GLN A N 1
ATOM 755 C CA . GLN A 1 94 ? 15.058 -6.256 -17.855 1.00 94.56 94 GLN A CA 1
ATOM 756 C C . GLN A 1 94 ? 16.410 -6.720 -18.394 1.00 94.56 94 GLN A C 1
ATOM 758 O O . GLN A 1 94 ? 17.421 -6.018 -18.312 1.00 94.56 94 GLN A O 1
ATOM 763 N N . THR A 1 95 ? 16.400 -7.921 -18.971 1.00 93.62 95 THR A N 1
ATOM 764 C CA . THR A 1 95 ? 17.510 -8.452 -19.759 1.00 93.62 95 THR A CA 1
ATOM 765 C C . THR A 1 95 ? 17.044 -8.873 -21.149 1.00 93.62 95 THR A C 1
ATOM 767 O O . THR A 1 95 ? 15.937 -9.394 -21.321 1.00 93.62 95 THR A O 1
ATOM 770 N N . SER A 1 96 ? 17.895 -8.668 -22.152 1.00 92.94 96 SER A N 1
ATOM 771 C CA . SER A 1 96 ? 17.639 -9.041 -23.547 1.00 92.94 96 SER A CA 1
ATOM 772 C C . SER A 1 96 ? 18.914 -9.515 -24.255 1.00 92.94 96 SER A C 1
ATOM 774 O O . SER A 1 96 ? 20.030 -9.335 -23.767 1.00 92.94 96 SER A O 1
ATOM 776 N N . TYR A 1 97 ? 18.750 -10.166 -25.409 1.00 89.88 97 TYR A N 1
ATOM 777 C CA . TYR A 1 97 ? 19.857 -10.568 -26.290 1.00 89.88 97 TYR A CA 1
ATOM 778 C C . TYR A 1 97 ? 20.229 -9.482 -27.314 1.00 89.88 97 TYR A C 1
ATOM 780 O O . TYR A 1 97 ? 21.264 -9.585 -27.962 1.00 89.88 97 TYR A O 1
ATOM 788 N N . GLY A 1 98 ? 19.415 -8.429 -27.435 1.00 89.06 98 GLY A N 1
ATOM 789 C CA . GLY A 1 98 ? 19.668 -7.273 -28.291 1.00 89.06 98 GLY A CA 1
ATOM 790 C C . GLY A 1 98 ? 18.848 -6.053 -27.871 1.00 89.06 98 GLY A C 1
ATOM 791 O O . GLY A 1 98 ? 18.074 -6.116 -26.908 1.00 89.06 98 GLY A O 1
ATOM 792 N N . SER A 1 99 ? 19.030 -4.950 -28.596 1.00 91.88 99 SER A N 1
ATOM 793 C CA . SER A 1 99 ? 18.222 -3.737 -28.436 1.00 91.88 99 SER A CA 1
ATOM 794 C C . SER A 1 99 ? 16.769 -3.990 -28.860 1.00 91.88 99 SER A C 1
ATOM 796 O O . SER A 1 99 ? 16.505 -4.801 -29.750 1.00 91.88 99 SER A O 1
ATOM 798 N N . ILE A 1 100 ? 15.835 -3.309 -28.197 1.00 94.88 100 ILE A N 1
ATOM 799 C CA . ILE A 1 100 ? 14.398 -3.366 -28.479 1.00 94.88 100 ILE A CA 1
ATOM 800 C C . ILE A 1 100 ? 13.812 -1.953 -28.509 1.00 94.88 100 ILE A C 1
ATOM 802 O O . ILE A 1 100 ? 14.345 -1.042 -27.873 1.00 94.88 100 ILE A O 1
ATOM 806 N N . SER A 1 101 ? 12.663 -1.815 -29.166 1.00 96.50 101 SER A N 1
ATOM 807 C CA . SER A 1 101 ? 11.807 -0.633 -29.067 1.00 96.50 101 SER A CA 1
ATOM 808 C C . SER A 1 101 ? 10.737 -0.867 -28.010 1.00 96.50 101 SER A C 1
ATOM 810 O O . SER A 1 101 ? 10.012 -1.856 -28.094 1.00 96.50 101 SER A O 1
ATOM 812 N N . ALA A 1 102 ? 10.606 0.046 -27.055 1.00 97.44 102 ALA A N 1
ATOM 813 C CA . ALA A 1 102 ? 9.534 0.031 -26.069 1.00 97.44 102 ALA A CA 1
ATOM 814 C C . ALA A 1 102 ? 8.541 1.164 -26.337 1.00 97.44 102 ALA A C 1
ATOM 816 O O . ALA A 1 102 ? 8.953 2.302 -26.568 1.00 97.44 102 ALA A O 1
ATOM 817 N N . ASN A 1 103 ? 7.246 0.867 -26.249 1.00 98.25 103 ASN A N 1
ATOM 818 C CA . ASN A 1 103 ? 6.201 1.887 -26.222 1.00 98.25 103 ASN A CA 1
ATOM 819 C C . ASN A 1 103 ? 5.897 2.247 -24.768 1.00 98.25 103 ASN A C 1
ATOM 821 O O . ASN A 1 103 ? 5.765 1.377 -23.906 1.00 98.25 103 ASN A O 1
ATOM 825 N N . ILE A 1 104 ? 5.804 3.539 -24.484 1.00 98.50 104 ILE A N 1
ATOM 826 C CA . ILE A 1 104 ? 5.673 4.073 -23.136 1.00 98.50 104 ILE A CA 1
ATOM 827 C C . ILE A 1 104 ? 4.428 4.942 -23.080 1.00 98.50 104 ILE A C 1
ATOM 829 O O . ILE A 1 104 ? 4.307 5.916 -23.818 1.00 98.50 104 ILE A O 1
ATOM 833 N N . THR A 1 105 ? 3.524 4.613 -22.163 1.00 98.00 105 THR A N 1
ATOM 834 C CA . THR A 1 105 ? 2.295 5.376 -21.937 1.00 98.00 105 THR A CA 1
ATOM 835 C C . THR A 1 105 ? 2.317 5.996 -20.549 1.00 98.00 105 THR A C 1
ATOM 837 O O . THR A 1 105 ? 2.276 5.287 -19.538 1.00 98.00 105 THR A O 1
ATOM 840 N N . LEU A 1 106 ? 2.330 7.324 -20.493 1.00 95.88 106 LEU A N 1
ATOM 841 C CA . LEU A 1 106 ? 2.103 8.111 -19.287 1.00 95.88 106 LEU A CA 1
ATOM 842 C C . LEU A 1 106 ? 0.597 8.328 -19.146 1.00 95.88 106 LEU A C 1
ATOM 844 O O . LEU A 1 106 ? -0.052 8.832 -20.064 1.00 95.88 106 LEU A O 1
ATOM 848 N N . ARG A 1 107 ? 0.035 7.966 -17.991 1.00 92.75 107 ARG A N 1
ATOM 849 C CA . ARG A 1 107 ? -1.360 8.257 -17.653 1.00 92.75 107 ARG A CA 1
ATOM 850 C C . ARG A 1 107 ? -1.416 9.164 -16.436 1.00 92.75 107 ARG A C 1
ATOM 852 O O . ARG A 1 107 ? -0.913 8.801 -15.374 1.00 92.75 107 ARG A O 1
ATOM 859 N N . GLY A 1 108 ? -2.051 10.316 -16.597 1.00 89.19 108 GLY A N 1
ATOM 860 C CA . GLY A 1 108 ? -2.288 11.278 -15.533 1.00 89.19 108 GLY A CA 1
ATOM 861 C C . GLY A 1 108 ? -3.493 10.924 -14.658 1.00 89.19 108 GLY A C 1
ATOM 862 O O . GLY A 1 108 ? -4.387 10.185 -15.080 1.00 89.19 108 GLY A O 1
ATOM 863 N N . VAL A 1 109 ? -3.524 11.459 -13.437 1.00 82.31 109 VAL A N 1
ATOM 864 C CA . VAL A 1 109 ? -4.603 11.258 -12.447 1.00 82.31 109 VAL A CA 1
ATOM 865 C C . VAL A 1 109 ? -5.972 11.795 -12.879 1.00 82.31 109 VAL A C 1
ATOM 867 O O . VAL A 1 109 ? -7.002 11.279 -12.446 1.00 82.31 109 VAL A O 1
ATOM 870 N N . ALA A 1 110 ? -6.015 12.805 -13.748 1.00 80.81 110 ALA A N 1
ATOM 871 C CA . ALA A 1 110 ? -7.233 13.305 -14.379 1.00 80.81 110 ALA A CA 1
ATOM 872 C C . ALA A 1 110 ? -7.597 12.541 -15.665 1.00 80.81 110 ALA A C 1
ATOM 874 O O . ALA A 1 110 ? -8.631 12.824 -16.273 1.00 80.81 110 ALA A O 1
ATOM 875 N N . GLY A 1 111 ? -6.806 11.529 -16.033 1.00 82.38 111 GLY A N 1
ATOM 876 C CA . GLY A 1 111 ? -7.061 10.631 -17.153 1.00 82.38 111 GLY A CA 1
ATOM 877 C C . GLY A 1 111 ? -6.378 11.024 -18.461 1.00 82.38 111 GLY A C 1
ATOM 878 O O . GLY A 1 111 ? -6.561 10.301 -19.439 1.00 82.38 111 GLY A O 1
ATOM 879 N N . GLY A 1 112 ? -5.590 12.104 -18.493 1.00 87.69 112 GLY A N 1
ATOM 880 C CA . GLY A 1 112 ? -4.763 12.452 -19.645 1.00 87.69 112 GLY A CA 1
ATOM 881 C C . GLY A 1 112 ? -3.793 11.327 -20.004 1.00 87.69 112 GLY A C 1
ATOM 882 O O . GLY A 1 112 ? -3.293 10.616 -19.130 1.00 87.69 112 GLY A O 1
ATOM 883 N N . LEU A 1 113 ? -3.536 11.161 -21.299 1.00 92.31 113 LEU A N 1
ATOM 884 C CA . LEU A 1 113 ? -2.633 10.148 -21.836 1.00 92.31 113 LEU A CA 1
ATOM 885 C C . LEU A 1 113 ? -1.564 10.817 -22.693 1.00 92.31 113 LEU A C 1
ATOM 887 O O . LEU A 1 113 ? -1.846 11.766 -23.421 1.00 92.31 113 LEU A O 1
ATOM 891 N N . CYS A 1 114 ? -0.344 10.307 -22.602 1.00 94.50 114 CYS A N 1
ATOM 892 C CA . CYS A 1 114 ? 0.752 10.648 -23.493 1.00 94.50 114 CYS A CA 1
ATOM 893 C C . CYS A 1 114 ? 1.496 9.365 -23.842 1.00 94.50 114 CYS A C 1
ATOM 895 O O . CYS A 1 114 ? 1.813 8.568 -22.958 1.00 94.50 114 CYS A O 1
ATOM 897 N N . GLU A 1 115 ? 1.735 9.163 -25.131 1.00 96.56 115 GLU A N 1
ATOM 898 C CA . GLU A 1 115 ? 2.452 8.011 -25.656 1.00 96.56 115 GLU A CA 1
ATOM 899 C C . GLU A 1 115 ? 3.758 8.474 -26.285 1.00 96.56 115 GLU A C 1
ATOM 901 O O . GLU A 1 115 ? 3.817 9.507 -26.953 1.00 96.56 115 GLU A O 1
ATOM 906 N N . THR A 1 116 ? 4.811 7.709 -26.046 1.00 96.38 116 THR A N 1
ATOM 907 C CA . THR A 1 116 ? 6.131 7.913 -26.632 1.00 96.38 116 THR A CA 1
ATOM 908 C C . THR A 1 116 ? 6.802 6.559 -26.832 1.00 96.38 116 THR A C 1
ATOM 910 O O . THR A 1 116 ? 6.345 5.546 -26.304 1.00 96.38 116 THR A O 1
ATOM 913 N N . SER A 1 117 ? 7.874 6.516 -27.610 1.00 96.94 117 SER A N 1
ATOM 914 C CA . SER A 1 117 ? 8.628 5.291 -27.875 1.00 96.94 117 SER A CA 1
ATOM 915 C C . SER A 1 117 ? 10.103 5.510 -27.585 1.00 96.94 117 SER A C 1
ATOM 917 O O . SER A 1 117 ? 10.635 6.580 -27.879 1.00 96.94 117 SER A O 1
ATOM 919 N N . TRP A 1 118 ? 10.775 4.487 -27.069 1.00 97.81 118 TRP A N 1
ATOM 920 C CA . TRP A 1 118 ? 12.201 4.539 -26.768 1.00 97.81 118 TRP A CA 1
ATOM 921 C C . TRP A 1 118 ? 12.924 3.313 -27.317 1.00 97.81 118 TRP A C 1
ATOM 923 O O . TRP A 1 118 ? 12.513 2.181 -27.057 1.00 97.81 118 TRP A O 1
ATOM 933 N N . GLN A 1 119 ? 14.011 3.539 -28.056 1.00 97.75 119 GLN A N 1
ATOM 934 C CA . GLN A 1 119 ? 14.931 2.477 -28.461 1.00 97.75 119 GLN A CA 1
ATOM 935 C C . GLN A 1 119 ? 15.947 2.261 -27.345 1.00 97.75 119 GLN A C 1
ATOM 937 O O . GLN A 1 119 ? 16.656 3.191 -26.972 1.00 97.75 119 GLN A O 1
ATOM 942 N N . ILE A 1 120 ? 16.024 1.043 -26.810 1.00 97.44 120 ILE A N 1
ATOM 943 C CA . ILE A 1 120 ? 16.956 0.727 -25.726 1.00 97.44 120 ILE A CA 1
ATOM 944 C C . ILE A 1 120 ? 18.394 0.876 -26.222 1.00 97.44 120 ILE A C 1
ATOM 946 O O . ILE A 1 120 ? 18.869 0.097 -27.053 1.00 97.44 120 ILE A O 1
ATOM 950 N N . ASP A 1 121 ? 19.110 1.834 -25.649 1.00 96.50 121 ASP A N 1
ATOM 951 C CA . ASP A 1 121 ? 20.517 2.064 -25.927 1.00 96.50 121 ASP A CA 1
ATOM 952 C C . ASP A 1 121 ? 21.371 1.033 -25.183 1.00 96.50 121 ASP A C 1
ATOM 954 O O . ASP A 1 121 ? 21.484 1.050 -23.955 1.00 96.50 121 ASP A O 1
ATOM 958 N N . CYS A 1 122 ? 21.944 0.100 -25.943 1.00 94.56 122 CYS A N 1
ATOM 959 C CA . CYS A 1 122 ? 22.853 -0.937 -25.458 1.00 94.56 122 CYS A CA 1
ATOM 960 C C . CYS A 1 122 ? 24.332 -0.550 -25.637 1.00 94.56 122 CYS A C 1
ATOM 962 O O . CYS A 1 122 ? 25.191 -1.424 -25.810 1.00 94.56 122 CYS A O 1
ATOM 964 N N . SER A 1 123 ? 24.640 0.747 -25.616 1.00 91.00 123 SER A N 1
ATOM 965 C CA . SER A 1 123 ? 25.996 1.292 -25.652 1.00 91.00 123 SER A CA 1
ATOM 966 C C . SER A 1 123 ? 26.333 2.058 -24.367 1.00 91.00 123 SER A C 1
ATOM 968 O O . SER A 1 123 ? 25.449 2.494 -23.631 1.00 91.00 123 SER A O 1
ATOM 970 N N . GLY A 1 124 ? 27.630 2.173 -24.052 1.00 90.81 124 GLY A N 1
ATOM 971 C CA . GLY A 1 124 ? 28.108 2.910 -22.876 1.00 90.81 124 GLY A CA 1
ATOM 972 C C . GLY A 1 124 ? 27.388 2.518 -21.579 1.00 90.81 124 GLY A C 1
ATOM 973 O O . GLY A 1 124 ? 27.383 1.347 -21.197 1.00 90.81 124 GLY A O 1
ATOM 974 N N . SER A 1 125 ? 26.780 3.511 -20.926 1.00 90.50 125 SER A N 1
ATOM 975 C CA . SER A 1 125 ? 25.905 3.369 -19.751 1.00 90.50 125 SER A CA 1
ATOM 976 C C . SER A 1 125 ? 24.411 3.542 -20.071 1.00 90.50 125 SER A C 1
ATOM 978 O O . SER A 1 125 ? 23.602 3.600 -19.141 1.00 90.50 125 SER A O 1
ATOM 980 N N . GLY A 1 126 ? 24.046 3.625 -21.354 1.00 92.38 126 GLY A N 1
ATOM 981 C CA . GLY A 1 126 ? 22.731 4.032 -21.853 1.00 92.38 126 GLY A CA 1
ATOM 982 C C . GLY A 1 126 ? 22.618 5.546 -22.078 1.00 92.38 126 GLY A C 1
ATOM 983 O O . GLY A 1 126 ? 23.599 6.278 -21.919 1.00 92.38 126 GLY A O 1
ATOM 984 N N . SER A 1 127 ? 21.421 6.011 -22.434 1.00 94.94 127 SER A N 1
ATOM 985 C CA . SER A 1 127 ? 21.128 7.411 -22.773 1.00 94.94 127 SER A CA 1
ATOM 986 C C . SER A 1 127 ? 19.739 7.847 -22.288 1.00 94.94 127 SER A C 1
ATOM 988 O O . SER A 1 127 ? 18.939 7.031 -21.820 1.00 94.94 127 SER A O 1
ATOM 990 N N . GLU A 1 128 ? 19.467 9.151 -22.367 1.00 95.44 128 GLU A N 1
ATOM 991 C CA . GLU A 1 128 ? 18.169 9.759 -22.062 1.00 95.44 128 GLU A CA 1
ATOM 992 C C . GLU A 1 128 ? 17.775 10.795 -23.122 1.00 95.44 128 GLU A C 1
ATOM 994 O O . GLU A 1 128 ? 18.618 11.322 -23.850 1.00 95.44 128 GLU A O 1
ATOM 999 N N . SER A 1 129 ? 16.474 11.044 -23.237 1.00 96.31 129 SER A N 1
ATOM 1000 C CA . SER A 1 129 ? 15.885 12.020 -24.143 1.00 96.31 129 SER A CA 1
ATOM 1001 C C . SER A 1 129 ? 16.139 13.447 -23.669 1.00 96.31 129 SER A C 1
ATOM 1003 O O . SER A 1 129 ? 16.385 13.701 -22.490 1.00 96.31 129 SER A O 1
ATOM 1005 N N . GLU A 1 130 ? 15.910 14.409 -24.562 1.00 94.94 130 GLU A N 1
ATOM 1006 C CA . GLU A 1 130 ? 15.666 15.782 -24.129 1.00 94.94 130 GLU A CA 1
ATOM 1007 C C . GLU A 1 130 ? 14.434 15.865 -23.211 1.00 94.94 130 GLU A C 1
ATOM 1009 O O . GLU A 1 130 ? 13.579 14.970 -23.169 1.00 94.94 130 GLU A O 1
ATOM 1014 N N . LYS A 1 131 ? 14.348 16.965 -22.462 1.00 93.81 131 LYS A N 1
ATOM 1015 C CA . LYS A 1 131 ? 13.239 17.257 -21.556 1.00 93.81 131 LYS A CA 1
ATOM 1016 C C . LYS A 1 131 ? 11.921 17.389 -22.323 1.00 93.81 131 LYS A C 1
ATOM 1018 O O . LYS A 1 131 ? 11.795 18.196 -23.238 1.00 93.81 131 LYS A O 1
ATOM 1023 N N . GLN A 1 132 ? 10.912 16.662 -21.860 1.00 94.31 132 GLN A N 1
ATOM 1024 C CA . GLN A 1 132 ? 9.547 16.666 -22.377 1.00 94.31 132 GLN A CA 1
ATOM 1025 C C . GLN A 1 132 ? 8.562 17.180 -21.320 1.00 94.31 132 GLN A C 1
ATOM 1027 O O . GLN A 1 132 ? 8.895 17.311 -20.138 1.00 94.31 132 GLN A O 1
ATOM 1032 N N . TYR A 1 133 ? 7.332 17.476 -21.743 1.00 92.38 133 TYR A N 1
ATOM 1033 C CA . TYR A 1 133 ? 6.279 18.019 -20.884 1.00 92.38 133 TYR A CA 1
ATOM 1034 C C . TYR A 1 133 ? 5.008 17.183 -20.993 1.00 92.38 133 TYR A C 1
ATOM 1036 O O . TYR A 1 133 ? 4.546 16.874 -22.089 1.00 92.38 133 TYR A O 1
ATOM 1044 N N . PHE A 1 134 ? 4.423 16.848 -19.848 1.00 91.56 134 PHE A N 1
ATOM 1045 C CA . PHE A 1 134 ? 3.114 16.215 -19.753 1.00 91.56 134 PHE A CA 1
ATOM 1046 C C . PHE A 1 134 ? 2.153 17.161 -19.039 1.00 91.56 134 PHE A C 1
ATOM 1048 O O . PHE A 1 134 ? 2.479 17.682 -17.973 1.00 91.56 134 PHE A O 1
ATOM 1055 N N . THR A 1 135 ? 0.968 17.364 -19.612 1.00 89.38 135 THR A N 1
ATOM 1056 C CA . THR A 1 135 ? -0.089 18.195 -19.030 1.00 89.38 135 THR A CA 1
ATOM 1057 C C . THR A 1 135 ? -1.371 17.387 -18.912 1.00 89.38 135 THR A C 1
ATOM 1059 O O . THR A 1 135 ? -1.931 16.942 -19.910 1.00 89.38 135 THR A O 1
ATOM 1062 N N . ASP A 1 136 ? -1.860 17.257 -17.686 1.00 86.00 136 ASP A N 1
ATOM 1063 C CA . ASP A 1 136 ? -3.080 16.545 -17.349 1.00 86.00 136 ASP A CA 1
ATOM 1064 C C . ASP A 1 136 ? -4.208 17.539 -17.060 1.00 86.00 136 ASP A C 1
ATOM 1066 O O . ASP A 1 136 ? -4.122 18.367 -16.145 1.00 86.00 136 ASP A O 1
ATOM 1070 N N . ARG A 1 137 ? -5.263 17.497 -17.879 1.00 82.06 137 ARG A N 1
ATOM 1071 C CA . ARG A 1 137 ? -6.385 18.444 -17.816 1.00 82.06 137 ARG A CA 1
ATOM 1072 C C . ARG A 1 137 ? -7.641 17.742 -17.331 1.00 82.06 137 ARG A C 1
ATOM 1074 O O . ARG A 1 137 ? -8.208 16.911 -18.036 1.00 82.06 137 ARG A O 1
ATOM 1081 N N . ARG A 1 138 ? -8.142 18.148 -16.163 1.00 68.88 138 ARG A N 1
ATOM 1082 C CA . ARG A 1 138 ? -9.419 17.657 -15.636 1.00 68.88 138 ARG A CA 1
ATOM 1083 C C . ARG A 1 138 ? -10.571 18.496 -16.186 1.00 68.88 138 ARG A C 1
ATOM 1085 O O . ARG A 1 138 ? -10.722 19.656 -15.806 1.00 68.88 138 ARG A O 1
ATOM 1092 N N . GLN A 1 139 ? -11.413 17.904 -17.037 1.00 61.19 139 GLN A N 1
ATOM 1093 C CA . GLN A 1 139 ? -12.608 18.587 -17.561 1.00 61.19 139 GLN A CA 1
ATOM 1094 C C . GLN A 1 139 ? -13.727 18.750 -16.513 1.00 61.19 139 GLN A C 1
ATOM 1096 O O . GLN A 1 139 ? -14.524 19.670 -16.638 1.00 61.19 139 GLN A O 1
ATOM 1101 N N . ASN A 1 140 ? -13.776 17.918 -15.460 1.00 55.47 140 ASN A N 1
ATOM 1102 C CA . ASN A 1 140 ? -14.801 18.007 -14.411 1.00 55.47 140 ASN A CA 1
ATOM 1103 C C . ASN A 1 140 ? -14.245 17.716 -13.006 1.00 55.47 140 ASN A C 1
ATOM 1105 O O . ASN A 1 140 ? -13.829 16.595 -12.705 1.00 55.47 140 ASN A O 1
ATOM 1109 N N . SER A 1 141 ? -14.280 18.718 -12.122 1.00 54.09 141 SER A N 1
ATOM 1110 C CA . SER A 1 141 ? -13.900 18.614 -10.702 1.00 54.09 141 SER A CA 1
ATOM 1111 C C . SER A 1 141 ? -14.898 17.815 -9.850 1.00 54.09 141 SER A C 1
ATOM 1113 O O . SER A 1 141 ? -14.552 17.421 -8.743 1.00 54.09 141 SER A O 1
ATOM 1115 N N . ASN A 1 142 ? -16.104 17.551 -10.371 1.00 54.41 142 ASN A N 1
ATOM 1116 C CA . ASN A 1 142 ? -17.217 16.917 -9.647 1.00 54.41 142 ASN A CA 1
ATOM 1117 C C . ASN A 1 142 ? -17.368 15.406 -9.884 1.00 54.41 142 ASN A C 1
ATOM 1119 O O . ASN A 1 142 ? -18.331 14.814 -9.402 1.00 54.41 142 ASN A O 1
ATOM 1123 N N . SER A 1 143 ? -16.463 14.751 -10.619 1.00 54.88 143 SER A N 1
ATOM 1124 C CA . SER A 1 143 ? -16.482 13.287 -10.669 1.00 54.88 143 SER A CA 1
ATOM 1125 C C . SER A 1 143 ? -16.145 12.740 -9.281 1.00 54.88 143 SER A C 1
ATOM 1127 O O . SER A 1 143 ? -15.035 12.946 -8.784 1.00 54.88 143 SER A O 1
ATOM 1129 N N . SER A 1 144 ? -17.119 12.078 -8.649 1.00 54.81 144 SER A N 1
ATOM 1130 C CA . SER A 1 144 ? -16.920 11.349 -7.396 1.00 54.81 144 SER A CA 1
ATOM 1131 C C . SER A 1 144 ? -15.689 10.458 -7.528 1.00 54.81 144 SER A C 1
ATOM 1133 O O . SER A 1 144 ? -15.509 9.815 -8.570 1.00 54.81 144 SER A O 1
ATOM 1135 N N . LEU A 1 145 ? -14.851 10.410 -6.488 1.00 53.50 145 LEU A N 1
ATOM 1136 C CA . LEU A 1 145 ? -13.757 9.445 -6.432 1.00 53.50 145 LEU A CA 1
ATOM 1137 C C . LEU A 1 145 ? -14.335 8.064 -6.747 1.00 53.50 145 LEU A C 1
ATOM 1139 O O . LEU A 1 145 ? -15.327 7.649 -6.145 1.00 53.50 145 LEU A O 1
ATOM 1143 N N . LYS A 1 146 ? -13.763 7.379 -7.740 1.00 56.59 146 LYS A N 1
ATOM 1144 C CA . LYS A 1 146 ? -14.161 6.003 -8.018 1.00 56.59 146 LYS A CA 1
ATOM 1145 C C . LYS A 1 146 ? -13.775 5.187 -6.793 1.00 56.59 146 LYS A C 1
ATOM 1147 O O . LYS A 1 146 ? -12.587 5.041 -6.514 1.00 56.59 146 LYS A O 1
ATOM 1152 N N . TYR A 1 147 ? -14.770 4.685 -6.068 1.00 56.69 147 TYR A N 1
ATOM 1153 C CA . TYR A 1 147 ? -14.525 3.703 -5.024 1.00 56.69 147 TYR A CA 1
ATOM 1154 C C . TYR A 1 147 ? -13.771 2.527 -5.638 1.00 56.69 147 TYR A C 1
ATOM 1156 O O . TYR A 1 147 ? -14.104 2.061 -6.734 1.00 56.69 147 TYR A O 1
ATOM 1164 N N . LEU A 1 148 ? -12.725 2.078 -4.949 1.00 66.38 148 LEU A N 1
ATOM 1165 C CA . LEU A 1 148 ? -12.030 0.863 -5.337 1.00 66.38 148 LEU A CA 1
ATOM 1166 C C . LEU A 1 148 ? -13.036 -0.284 -5.293 1.00 66.38 148 LEU A C 1
ATOM 1168 O O . LEU A 1 148 ? -13.785 -0.430 -4.325 1.00 66.38 148 LEU A O 1
ATOM 1172 N N . LYS A 1 149 ? -13.072 -1.082 -6.361 1.00 71.50 149 LYS A N 1
ATOM 1173 C CA . LYS A 1 149 ? -13.888 -2.290 -6.368 1.00 71.50 149 LYS A CA 1
ATOM 1174 C C . LYS A 1 149 ? -13.301 -3.238 -5.329 1.00 71.50 149 LYS A C 1
ATOM 1176 O O . LYS A 1 149 ? -12.141 -3.631 -5.448 1.00 71.50 149 LYS A O 1
ATOM 1181 N N . LEU A 1 150 ? -14.094 -3.570 -4.318 1.00 71.31 150 LEU A N 1
ATOM 1182 C CA . LEU A 1 150 ? -13.698 -4.539 -3.312 1.00 71.31 150 LEU A CA 1
ATOM 1183 C C . LEU A 1 150 ? -13.502 -5.901 -3.983 1.00 71.31 150 LEU A C 1
ATOM 1185 O O . LEU A 1 150 ? -14.317 -6.331 -4.802 1.00 71.31 150 LEU A O 1
ATOM 1189 N N . VAL A 1 151 ? -12.400 -6.563 -3.656 1.00 85.50 151 VAL A N 1
ATOM 1190 C CA . VAL A 1 151 ? -12.161 -7.938 -4.086 1.00 85.50 151 VAL A CA 1
ATOM 1191 C C . VAL A 1 151 ? -12.959 -8.836 -3.147 1.00 85.50 151 VAL A C 1
ATOM 1193 O O . VAL A 1 151 ? -12.636 -8.926 -1.967 1.00 85.50 151 VAL A O 1
ATOM 1196 N N . GLU A 1 152 ? -14.014 -9.479 -3.651 1.00 88.62 152 GLU A N 1
ATOM 1197 C CA . GLU A 1 152 ? -14.923 -10.280 -2.811 1.00 88.62 152 GLU A CA 1
ATOM 1198 C C . GLU A 1 152 ? -14.225 -11.444 -2.106 1.00 88.62 152 GLU A C 1
ATOM 1200 O O . GLU A 1 152 ? -14.667 -11.872 -1.050 1.00 88.62 152 GLU A O 1
ATOM 1205 N N . THR A 1 153 ? -13.112 -11.936 -2.650 1.00 92.19 153 THR A N 1
ATOM 1206 C CA . THR A 1 153 ? -12.323 -13.005 -2.035 1.00 92.19 153 THR A CA 1
ATOM 1207 C C . THR A 1 153 ? -11.298 -12.503 -1.019 1.00 92.19 153 THR A C 1
ATOM 1209 O O . THR A 1 153 ? -10.738 -13.328 -0.298 1.00 92.19 153 THR A O 1
ATOM 1212 N N . GLN A 1 154 ? -11.054 -11.189 -0.923 1.00 93.00 154 GLN A N 1
ATOM 1213 C CA . GLN A 1 154 ? -10.049 -10.634 -0.017 1.00 93.00 154 GLN A CA 1
ATOM 1214 C C . GLN A 1 154 ? -10.432 -10.925 1.429 1.00 93.00 154 GLN A C 1
ATOM 1216 O O . GLN A 1 154 ? -11.457 -10.447 1.923 1.00 93.00 154 GLN A O 1
ATOM 1221 N N . GLN A 1 155 ? -9.572 -11.683 2.101 1.00 96.19 155 GLN A N 1
ATOM 1222 C CA . GLN A 1 155 ? -9.702 -11.970 3.518 1.00 96.19 155 GLN A CA 1
ATOM 1223 C C . GLN A 1 155 ? -9.045 -10.878 4.355 1.00 96.19 155 GLN A C 1
ATOM 1225 O O . GLN A 1 155 ? -8.009 -10.319 3.978 1.00 96.19 155 GLN A O 1
ATOM 1230 N N . PHE A 1 156 ? -9.649 -10.579 5.495 1.00 96.56 156 PHE A N 1
ATOM 1231 C CA . PHE A 1 156 ? -9.119 -9.640 6.469 1.00 96.56 156 PHE A CA 1
ATOM 1232 C C . PHE A 1 156 ? -9.642 -9.959 7.874 1.00 96.56 156 PHE A C 1
ATOM 1234 O O . PHE A 1 156 ? -10.608 -10.697 8.033 1.00 96.56 156 PH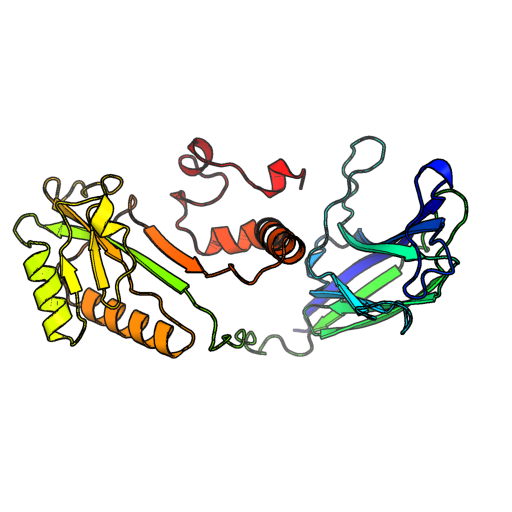E A O 1
ATOM 1241 N N . GLY A 1 157 ? -9.013 -9.398 8.896 1.00 97.31 157 GLY A N 1
ATOM 1242 C CA . GLY A 1 157 ? -9.494 -9.403 10.275 1.00 97.31 157 GLY A CA 1
ATOM 1243 C C . GLY A 1 157 ? -9.497 -7.989 10.838 1.00 97.31 157 GLY A C 1
ATOM 1244 O O . GLY A 1 157 ? -8.797 -7.116 10.317 1.00 97.31 157 GLY A O 1
ATOM 1245 N N . ILE A 1 158 ? -10.289 -7.757 11.881 1.00 97.56 158 ILE A N 1
ATOM 1246 C CA . ILE A 1 158 ? -10.235 -6.517 12.653 1.00 97.56 158 ILE A CA 1
ATOM 1247 C C . ILE A 1 158 ? -10.067 -6.800 14.141 1.00 97.56 158 ILE A C 1
ATOM 1249 O O . ILE A 1 158 ? -10.576 -7.801 14.651 1.00 97.56 158 ILE A O 1
ATOM 1253 N N . GLU A 1 159 ? -9.403 -5.876 14.823 1.00 97.50 159 GLU A N 1
ATOM 1254 C CA . GLU A 1 159 ? -9.264 -5.859 16.278 1.00 97.50 159 GLU A CA 1
ATOM 1255 C C . GLU A 1 159 ? -9.665 -4.467 16.769 1.00 97.50 159 GLU A C 1
ATOM 1257 O O . GLU A 1 159 ? -9.230 -3.448 16.219 1.00 97.50 159 GLU A O 1
ATOM 1262 N N . LEU A 1 160 ? -10.556 -4.422 17.757 1.00 96.69 160 LEU A N 1
ATOM 1263 C CA . LEU A 1 160 ? -11.033 -3.186 18.369 1.00 96.69 160 LEU A CA 1
ATOM 1264 C C . LEU A 1 160 ? -10.621 -3.171 19.836 1.00 96.69 160 LEU A C 1
ATOM 1266 O O . LEU A 1 160 ? -11.155 -3.944 20.630 1.00 96.69 160 LEU A O 1
ATOM 1270 N N . GLU A 1 161 ? -9.712 -2.271 20.193 1.00 96.81 161 GLU A N 1
ATOM 1271 C CA . GLU A 1 161 ? -9.286 -2.066 21.577 1.00 96.81 161 GLU A CA 1
ATOM 1272 C C . GLU A 1 161 ? -10.322 -1.212 22.325 1.00 96.81 161 GLU A C 1
ATOM 1274 O O . GLU A 1 161 ? -10.701 -0.121 21.885 1.00 96.81 161 GLU A O 1
ATOM 1279 N N . LEU A 1 162 ? -10.829 -1.730 23.446 1.00 95.31 162 LEU A N 1
ATOM 1280 C CA . LEU A 1 162 ? -11.994 -1.189 24.145 1.00 95.31 162 LEU A CA 1
ATOM 1281 C C . LEU A 1 162 ? -11.802 -1.275 25.666 1.00 95.31 162 LEU A C 1
ATOM 1283 O O . LEU A 1 162 ? -11.092 -2.138 26.186 1.00 95.31 162 LEU A O 1
ATOM 1287 N N . THR A 1 163 ? -12.476 -0.390 26.404 1.00 95.56 163 THR A N 1
ATOM 1288 C CA . THR A 1 163 ? -12.660 -0.544 27.856 1.00 95.56 163 THR A CA 1
ATOM 1289 C C . THR A 1 163 ? -14.118 -0.495 28.260 1.00 95.56 163 THR A C 1
ATOM 1291 O O . THR A 1 163 ? -14.957 0.105 27.588 1.00 95.56 163 THR A O 1
ATOM 1294 N N . SER A 1 164 ? -14.414 -1.084 29.412 1.00 93.94 164 SER A N 1
ATOM 1295 C CA . SER A 1 164 ? -15.671 -0.894 30.132 1.00 93.94 164 SER A CA 1
ATOM 1296 C C . SER A 1 164 ? -15.398 -0.489 31.583 1.00 93.94 164 SER A C 1
ATOM 1298 O O . SER A 1 164 ? -14.285 -0.624 32.094 1.00 93.94 164 SER A O 1
ATOM 1300 N N . ALA A 1 165 ? -16.416 0.034 32.265 1.00 92.69 165 ALA A N 1
ATOM 1301 C CA . ALA A 1 165 ? -16.356 0.214 33.714 1.00 92.69 165 ALA A CA 1
ATOM 1302 C C . ALA A 1 165 ? -16.193 -1.138 34.421 1.00 92.69 165 ALA A C 1
ATOM 1304 O O . ALA A 1 165 ? -16.706 -2.138 33.926 1.00 92.69 165 ALA A O 1
ATOM 1305 N N . LEU A 1 166 ? -15.508 -1.164 35.570 1.00 91.81 166 LEU A N 1
ATOM 1306 C CA . LEU A 1 166 ? -15.183 -2.399 36.296 1.00 91.81 166 LEU A CA 1
ATOM 1307 C C . LEU A 1 166 ? -16.417 -3.281 36.566 1.00 91.81 166 LEU A C 1
ATOM 1309 O O . LEU A 1 166 ? -16.351 -4.499 36.443 1.00 91.81 166 LEU A O 1
ATOM 1313 N N . GLN A 1 167 ? -17.561 -2.657 36.858 1.00 92.44 167 GLN A N 1
ATOM 1314 C CA . GLN A 1 167 ? -18.845 -3.321 37.097 1.00 92.44 167 GLN A CA 1
ATOM 1315 C C . GLN A 1 167 ? -19.532 -3.883 35.841 1.00 92.44 167 GLN A C 1
ATOM 1317 O O . GLN A 1 167 ? -20.593 -4.486 35.961 1.00 92.44 167 GLN A O 1
ATOM 1322 N N . VAL A 1 168 ? -18.996 -3.615 34.648 1.00 93.19 168 VAL A N 1
ATOM 1323 C CA . VAL A 1 168 ? -19.480 -4.158 33.375 1.00 93.19 168 VAL A CA 1
ATOM 1324 C C . VAL A 1 168 ? -18.481 -5.210 32.922 1.00 93.19 168 VAL A C 1
ATOM 1326 O O . VAL A 1 168 ? -17.473 -4.866 32.295 1.00 93.19 168 VAL A O 1
ATOM 1329 N N . SER A 1 169 ? -18.727 -6.468 33.276 1.00 93.50 169 SER A N 1
ATOM 1330 C CA . SER A 1 169 ? -17.791 -7.551 32.973 1.00 93.50 169 SER A CA 1
ATOM 1331 C C . SER A 1 169 ? -17.724 -7.827 31.461 1.00 93.50 169 SER A C 1
ATOM 1333 O O . SER A 1 169 ? -18.679 -7.528 30.734 1.00 93.50 169 SER A O 1
ATOM 1335 N N . PRO A 1 170 ? -16.618 -8.385 30.944 1.00 93.69 170 PRO A N 1
ATOM 1336 C CA . PRO A 1 170 ? -16.526 -8.782 29.538 1.00 93.69 170 PRO A CA 1
ATOM 1337 C C . PRO A 1 170 ? -17.609 -9.786 29.110 1.00 93.69 170 PRO A C 1
ATOM 1339 O O . PRO A 1 170 ? -18.058 -9.743 27.968 1.00 93.69 170 PRO A O 1
ATOM 1342 N N . GLU A 1 171 ? -18.092 -10.631 30.020 1.00 95.25 171 GLU A N 1
ATOM 1343 C CA . GLU A 1 171 ? -19.217 -11.545 29.785 1.00 95.25 171 GLU A CA 1
ATOM 1344 C C . GLU A 1 171 ? -20.510 -10.773 29.515 1.00 95.25 171 GLU A C 1
ATOM 1346 O O . GLU A 1 171 ? -21.179 -11.042 28.525 1.00 95.25 171 GLU A O 1
ATOM 1351 N N . GLN A 1 172 ? -20.811 -9.735 30.301 1.00 94.25 172 GLN A N 1
ATOM 1352 C CA . GLN A 1 172 ? -21.982 -8.878 30.061 1.00 94.25 172 GLN A CA 1
ATOM 1353 C C . GLN A 1 172 ? -21.888 -8.129 28.723 1.00 94.25 172 GLN A C 1
ATOM 1355 O O . GLN A 1 172 ? -22.897 -7.865 28.063 1.00 94.25 172 GLN A O 1
ATOM 1360 N N . VAL A 1 173 ? -20.670 -7.768 28.305 1.00 93.75 173 VAL A N 1
ATOM 1361 C CA . VAL A 1 173 ? -20.428 -7.183 26.978 1.00 93.75 173 VAL A CA 1
ATOM 1362 C C . VAL A 1 173 ? -20.703 -8.213 25.883 1.00 93.75 173 VAL A C 1
ATOM 1364 O O . VAL A 1 173 ? -21.381 -7.885 24.910 1.00 93.75 173 VAL A O 1
ATOM 1367 N N . ALA A 1 174 ? -20.215 -9.446 26.042 1.00 94.94 174 ALA A N 1
ATOM 1368 C CA . ALA A 1 174 ? -20.474 -10.538 25.110 1.00 94.94 174 ALA A CA 1
ATOM 1369 C C . ALA A 1 174 ? -21.975 -10.849 25.004 1.00 94.94 174 ALA A C 1
ATOM 1371 O O . ALA A 1 174 ? -22.485 -10.911 23.890 1.00 94.94 174 ALA A O 1
ATOM 1372 N N . GLU A 1 175 ? -22.694 -10.939 26.125 1.00 93.94 175 GLU A N 1
ATOM 1373 C CA . GLU A 1 175 ? -24.154 -11.121 26.169 1.00 93.94 175 GLU A CA 1
ATOM 1374 C C . GLU A 1 175 ? -24.886 -10.011 25.397 1.00 93.94 175 GLU A C 1
ATOM 1376 O O . GLU A 1 175 ? -25.709 -10.292 24.531 1.00 93.94 175 GLU A O 1
ATOM 1381 N N . THR A 1 176 ? -24.507 -8.743 25.608 1.00 92.06 176 THR A N 1
ATOM 1382 C CA . THR A 1 176 ? -25.107 -7.602 24.884 1.00 92.06 176 THR A CA 1
ATOM 1383 C C . THR A 1 176 ? -24.912 -7.708 23.365 1.00 92.06 176 THR A C 1
ATOM 1385 O O . THR A 1 176 ? -25.774 -7.298 22.586 1.00 92.06 176 THR A O 1
ATOM 1388 N N . LEU A 1 177 ? -23.765 -8.226 22.919 1.00 93.12 177 LEU A N 1
ATOM 1389 C CA . LEU A 1 177 ? -23.480 -8.442 21.498 1.00 93.12 177 LEU A CA 1
ATOM 1390 C C . LEU A 1 177 ? -24.235 -9.666 20.953 1.00 93.12 177 LEU A C 1
ATOM 1392 O O . LEU A 1 177 ? -24.762 -9.611 19.839 1.00 93.12 177 LEU A O 1
ATOM 1396 N N . GLN A 1 178 ? -24.354 -10.729 21.747 1.00 94.00 178 GLN A N 1
ATOM 1397 C CA . GLN A 1 178 ? -25.125 -11.927 21.409 1.00 94.00 178 GLN A CA 1
ATOM 1398 C C . GLN A 1 178 ? -26.620 -11.623 21.251 1.00 94.00 178 GLN A C 1
ATOM 1400 O O . GLN A 1 178 ? -27.222 -12.095 20.286 1.00 94.00 178 GLN A O 1
ATOM 1405 N N . ASP A 1 179 ? -27.189 -10.745 22.083 1.00 91.81 179 ASP A N 1
ATOM 1406 C CA . ASP A 1 179 ? -28.570 -10.248 21.946 1.00 91.81 179 ASP A CA 1
ATOM 1407 C C . ASP A 1 179 ? -28.816 -9.529 20.605 1.00 91.81 179 ASP A C 1
ATOM 1409 O O . ASP A 1 179 ? -29.943 -9.451 20.115 1.00 91.81 179 ASP A O 1
ATOM 1413 N N . GLN A 1 180 ? -27.752 -9.022 19.974 1.00 90.06 180 GLN A N 1
ATOM 1414 C CA . GLN A 1 180 ? -27.770 -8.407 18.641 1.00 90.06 180 GLN A CA 1
ATOM 1415 C C . GLN A 1 180 ? -27.407 -9.402 17.520 1.00 90.06 180 GLN A C 1
ATOM 1417 O O . GLN A 1 180 ? -27.188 -9.006 16.371 1.00 90.06 180 GLN A O 1
ATOM 1422 N N . GLY A 1 181 ? -27.338 -10.699 17.834 1.00 91.81 181 GLY A N 1
ATOM 1423 C CA . GLY A 1 181 ? -27.014 -11.773 16.896 1.00 91.81 181 GLY A CA 1
ATOM 1424 C C . GLY A 1 181 ? -25.529 -11.863 16.532 1.00 91.81 181 GLY A C 1
ATOM 1425 O O . GLY A 1 181 ? -25.201 -12.327 15.437 1.00 91.81 181 GLY A O 1
ATOM 1426 N N . ILE A 1 182 ? -24.632 -11.385 17.399 1.00 93.94 182 ILE A N 1
ATOM 1427 C CA . ILE A 1 182 ? -23.179 -11.468 17.216 1.00 93.94 182 ILE A CA 1
ATOM 1428 C C . ILE A 1 182 ? -22.631 -12.486 18.215 1.00 93.94 182 ILE A C 1
ATOM 1430 O O . ILE A 1 182 ? -22.606 -12.230 19.413 1.00 93.94 182 ILE A O 1
ATOM 1434 N N . ASP A 1 183 ? -22.171 -13.634 17.724 1.00 95.69 183 ASP A N 1
ATOM 1435 C CA . ASP A 1 183 ? -21.551 -14.656 18.570 1.00 95.69 183 ASP A CA 1
ATOM 1436 C C . ASP A 1 183 ? -20.152 -14.217 19.033 1.00 95.69 183 ASP A C 1
ATOM 1438 O O . ASP A 1 183 ? -19.277 -13.933 18.204 1.00 95.69 183 ASP A O 1
ATOM 1442 N N . VAL A 1 184 ? -19.957 -14.157 20.353 1.00 96.62 184 VAL A N 1
ATOM 1443 C CA . VAL A 1 184 ? -18.736 -13.671 21.010 1.00 96.62 184 VAL A CA 1
ATOM 1444 C C . VAL A 1 184 ? -18.302 -14.646 22.099 1.00 96.62 184 VAL A C 1
ATOM 1446 O O . VAL A 1 184 ? -19.060 -14.924 23.026 1.00 96.62 184 VAL A O 1
ATOM 1449 N N . GLN A 1 185 ? -17.052 -15.104 22.023 1.00 96.38 185 GLN A N 1
ATOM 1450 C CA . GLN A 1 185 ? -16.398 -15.914 23.053 1.00 96.38 185 GLN A CA 1
ATOM 1451 C C . GLN A 1 185 ? -15.536 -15.042 23.969 1.00 96.38 185 GLN A C 1
ATOM 1453 O O . GLN A 1 185 ? -14.786 -14.194 23.492 1.00 96.38 185 GLN A O 1
ATOM 1458 N N . VAL A 1 186 ? -15.576 -15.273 25.278 1.00 96.75 186 VAL A N 1
ATOM 1459 C CA . VAL A 1 186 ? -14.710 -14.572 26.239 1.00 96.75 186 VAL A CA 1
ATOM 1460 C C . VAL A 1 186 ? -13.497 -15.446 26.554 1.00 96.75 186 VAL A C 1
ATOM 1462 O O . VAL A 1 186 ? -13.646 -16.567 27.032 1.00 96.75 186 VAL A O 1
ATOM 1465 N N . ILE A 1 187 ? -12.290 -14.958 26.252 1.00 95.12 187 ILE A N 1
ATOM 1466 C CA . ILE A 1 187 ? -11.026 -15.693 26.405 1.00 95.12 187 ILE A CA 1
ATOM 1467 C C . ILE A 1 187 ? -10.020 -14.795 27.133 1.00 95.12 187 ILE A C 1
ATOM 1469 O O . ILE A 1 187 ? -9.104 -14.245 26.524 1.00 95.12 187 ILE A O 1
ATOM 1473 N N . LEU A 1 188 ? -10.197 -14.632 28.445 1.00 89.81 188 LEU A N 1
ATOM 1474 C CA . LEU A 1 188 ? -9.375 -13.729 29.265 1.00 89.81 188 LEU A CA 1
ATOM 1475 C C . LEU A 1 188 ? -8.188 -14.420 29.943 1.00 89.81 188 LEU A C 1
ATOM 1477 O O . LEU A 1 188 ? -7.150 -13.797 30.149 1.00 89.81 188 LEU A O 1
ATOM 1481 N N . ASP A 1 189 ? -8.294 -15.724 30.198 1.00 89.31 189 ASP A N 1
ATOM 1482 C CA . ASP A 1 189 ? -7.324 -16.453 31.028 1.00 89.31 189 ASP A CA 1
ATOM 1483 C C . ASP A 1 189 ? -6.240 -17.185 30.220 1.00 89.31 189 ASP A C 1
ATOM 1485 O O . ASP A 1 189 ? -5.412 -17.910 30.772 1.00 89.31 189 ASP A O 1
ATOM 1489 N N . SER A 1 190 ? -6.227 -17.035 28.890 1.00 88.62 190 SER A N 1
ATOM 1490 C CA . SER A 1 190 ? -5.302 -17.772 28.024 1.00 88.62 190 SER A CA 1
ATOM 1491 C C . SER A 1 190 ? -4.824 -16.952 26.833 1.00 88.62 190 SER A C 1
ATOM 1493 O O . SER A 1 190 ? -5.456 -16.895 25.778 1.00 88.62 190 SER A O 1
ATOM 1495 N N . TYR A 1 191 ? -3.616 -16.403 26.964 1.00 83.06 191 TYR A N 1
ATOM 1496 C CA . TYR A 1 191 ? -2.914 -15.698 25.886 1.00 83.06 191 TYR A CA 1
ATOM 1497 C C . TYR A 1 191 ? -2.738 -16.558 24.623 1.00 83.06 191 TYR A C 1
ATOM 1499 O O . TYR A 1 191 ? -2.812 -16.058 23.499 1.00 83.06 191 TYR A O 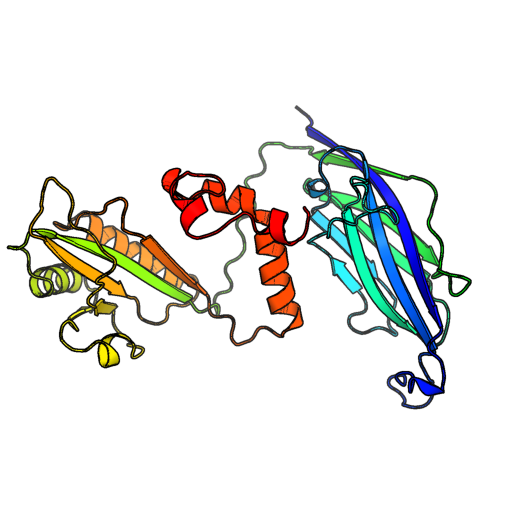1
ATOM 1507 N N . ARG A 1 192 ? -2.504 -17.868 24.799 1.00 88.50 192 ARG A N 1
ATOM 1508 C CA . ARG A 1 192 ? -2.340 -18.810 23.684 1.00 88.50 192 ARG A CA 1
ATOM 1509 C C . ARG A 1 192 ? -3.664 -19.040 22.963 1.00 88.50 192 ARG A C 1
ATOM 1511 O O . ARG A 1 192 ? -3.689 -18.977 21.740 1.00 88.50 192 ARG A O 1
ATOM 1518 N N . GLN A 1 193 ? -4.745 -19.291 23.700 1.00 88.06 193 GLN A N 1
ATOM 1519 C CA . GLN A 1 193 ? -6.065 -19.516 23.107 1.00 88.06 193 GLN A CA 1
ATOM 1520 C C . GLN A 1 193 ? -6.602 -18.243 22.448 1.00 88.06 193 GLN A C 1
ATOM 1522 O O . GLN A 1 193 ? -7.140 -18.312 21.347 1.00 88.06 193 GLN A O 1
ATOM 1527 N N . GLY A 1 194 ? -6.345 -17.077 23.048 1.00 87.44 194 GLY A N 1
ATOM 1528 C CA . GLY A 1 194 ? -6.669 -15.776 22.466 1.00 87.44 194 GLY A CA 1
ATOM 1529 C C . GLY A 1 194 ? -6.011 -15.531 21.102 1.00 87.44 194 GLY A C 1
ATOM 1530 O O . GLY A 1 194 ? -6.542 -14.761 20.311 1.00 87.44 194 GLY A O 1
ATOM 1531 N N . ARG A 1 195 ? -4.922 -16.236 20.758 1.00 87.69 195 ARG A N 1
ATOM 1532 C CA . ARG A 1 195 ? -4.262 -16.169 19.437 1.00 87.69 195 ARG A CA 1
ATOM 1533 C C . ARG A 1 195 ? -4.720 -17.212 18.429 1.00 87.69 195 ARG A C 1
ATOM 1535 O O . ARG A 1 195 ? -4.334 -17.133 17.269 1.00 87.69 195 ARG A O 1
ATOM 1542 N N . VAL A 1 196 ? -5.532 -18.180 18.838 1.00 92.25 196 VAL A N 1
ATOM 1543 C CA . VAL A 1 196 ? -6.073 -19.173 17.910 1.00 92.25 196 VAL A CA 1
ATOM 1544 C C . VAL A 1 196 ? -7.164 -18.517 17.063 1.00 92.25 196 VAL A C 1
ATOM 1546 O O . VAL A 1 196 ? -8.001 -17.763 17.572 1.00 92.25 196 VAL A O 1
ATOM 1549 N N . THR A 1 197 ? -7.137 -18.769 15.756 1.00 91.00 197 THR A N 1
ATOM 1550 C CA . THR A 1 197 ? -8.193 -18.339 14.832 1.00 91.00 197 THR A CA 1
ATOM 1551 C C . THR A 1 197 ? -9.526 -18.953 15.252 1.00 91.00 197 THR A C 1
ATOM 1553 O O . THR A 1 197 ? -9.599 -20.152 15.511 1.00 91.00 197 THR A O 1
ATOM 1556 N N . SER A 1 198 ? -10.579 -18.138 15.305 1.00 93.00 198 SER A N 1
ATOM 1557 C CA . SER A 1 198 ? -11.937 -18.574 15.648 1.00 93.00 198 SER A CA 1
ATOM 1558 C C . SER A 1 198 ? -12.893 -18.330 14.482 1.00 93.00 198 SER A C 1
ATOM 1560 O O . SER A 1 198 ? -12.644 -17.480 13.625 1.00 93.00 198 SER A O 1
ATOM 1562 N N . THR A 1 199 ? -13.995 -19.076 14.460 1.00 94.44 199 THR A N 1
ATOM 1563 C CA . THR A 1 199 ? -15.151 -18.827 13.587 1.00 94.44 199 THR A CA 1
ATOM 1564 C C . THR A 1 199 ? -16.120 -17.800 14.174 1.00 94.44 199 THR A C 1
ATOM 1566 O O . THR A 1 199 ? -16.965 -17.285 13.446 1.00 94.44 199 THR A O 1
ATOM 1569 N N . SER A 1 200 ? -15.994 -17.486 15.465 1.00 95.62 200 SER A N 1
ATOM 1570 C CA . SER A 1 200 ? -16.760 -16.456 16.172 1.00 95.62 200 SER A CA 1
ATOM 1571 C C . SER A 1 200 ? -15.895 -15.229 16.470 1.00 95.62 200 SER A C 1
ATOM 1573 O O . SER A 1 200 ? -14.665 -15.273 16.365 1.00 95.62 200 SER A O 1
ATOM 1575 N N . TRP A 1 201 ? -16.528 -14.146 16.920 1.00 97.56 201 TRP A N 1
ATOM 1576 C CA . TRP A 1 201 ? -15.796 -13.052 17.554 1.00 97.56 201 TRP A CA 1
ATOM 1577 C C . TRP A 1 201 ? -15.276 -13.505 18.916 1.00 97.56 201 TRP A C 1
ATOM 1579 O O . TRP A 1 201 ? -15.796 -14.456 19.513 1.00 97.56 201 TRP A O 1
ATOM 1589 N N . LYS A 1 202 ? -14.243 -12.834 19.416 1.00 97.31 202 LYS A N 1
ATOM 1590 C CA . LYS A 1 202 ? -13.687 -13.114 20.740 1.00 97.31 202 LYS A CA 1
ATOM 1591 C C . LYS A 1 202 ? -13.278 -11.841 21.468 1.00 97.31 202 LYS A C 1
ATOM 1593 O O . LYS A 1 202 ? -12.782 -10.909 20.843 1.00 97.31 202 LYS A O 1
ATOM 1598 N N . LEU A 1 203 ? -13.469 -11.834 22.781 1.00 96.75 203 LEU A N 1
ATOM 1599 C CA . LEU A 1 203 ? -12.895 -10.863 23.702 1.00 96.75 203 LEU A CA 1
ATOM 1600 C C . LEU A 1 203 ? -11.623 -11.456 24.301 1.00 96.75 203 LEU A C 1
ATOM 1602 O O . LEU A 1 203 ? -11.670 -12.522 24.916 1.00 96.75 203 LEU A O 1
ATOM 1606 N N . VAL A 1 204 ? -10.498 -10.779 24.103 1.00 96.62 204 VAL A N 1
ATOM 1607 C CA . VAL A 1 204 ? -9.174 -11.208 24.581 1.00 96.62 204 VAL A CA 1
ATOM 1608 C C . VAL A 1 204 ? -8.529 -10.091 25.405 1.00 96.62 204 VAL A C 1
ATOM 1610 O O . VAL A 1 204 ? -8.874 -8.924 25.211 1.00 96.62 204 VAL A O 1
ATOM 1613 N N . PRO A 1 205 ? -7.623 -10.400 26.347 1.00 93.12 205 PRO A N 1
ATOM 1614 C CA . PRO A 1 205 ? -6.997 -9.374 27.163 1.00 93.12 205 PRO A CA 1
ATOM 1615 C C . PRO A 1 205 ? -5.937 -8.634 26.343 1.00 93.12 205 PRO A C 1
ATOM 1617 O O . PRO A 1 205 ? -5.139 -9.269 25.652 1.00 93.12 205 PRO A O 1
ATOM 1620 N N . ASP A 1 206 ? -5.865 -7.313 26.506 1.00 90.62 206 ASP A N 1
ATOM 1621 C CA . ASP A 1 206 ? -4.728 -6.522 26.034 1.00 90.62 206 ASP A CA 1
ATOM 1622 C C . ASP A 1 206 ? -4.177 -5.627 27.152 1.00 90.62 206 ASP A C 1
ATOM 1624 O O . ASP A 1 206 ? -4.838 -4.733 27.689 1.00 90.62 206 ASP A O 1
ATOM 1628 N N . SER A 1 207 ? -2.924 -5.903 27.514 1.00 89.12 207 SER A N 1
ATOM 1629 C CA . SER A 1 207 ? -2.174 -5.162 28.525 1.00 89.12 207 SER A CA 1
ATOM 1630 C C . SER A 1 207 ? -1.692 -3.789 28.052 1.00 89.12 207 SER A C 1
ATOM 1632 O O . SER A 1 207 ? -1.317 -2.972 28.894 1.00 89.12 207 SER A O 1
ATOM 1634 N N . SER A 1 208 ? -1.684 -3.532 26.739 1.00 90.12 208 SER A N 1
ATOM 1635 C CA . SER A 1 208 ? -1.264 -2.252 26.158 1.00 90.12 208 SER A CA 1
ATOM 1636 C C . SER A 1 208 ? -2.286 -1.136 26.419 1.00 90.12 208 SER A C 1
ATOM 1638 O O . SER A 1 208 ? -1.931 0.044 26.527 1.00 90.12 208 SER A O 1
ATOM 1640 N N . ILE A 1 209 ? -3.549 -1.521 26.621 1.00 94.44 209 ILE A N 1
ATOM 1641 C CA . ILE A 1 209 ? -4.653 -0.611 26.893 1.00 94.44 209 ILE A CA 1
ATOM 1642 C C . ILE A 1 209 ? -4.495 0.033 28.278 1.00 94.44 209 ILE A C 1
ATOM 1644 O O . ILE A 1 209 ? -4.263 -0.607 29.313 1.00 94.44 209 ILE A O 1
ATOM 1648 N N . MET A 1 210 ? -4.699 1.347 28.317 1.00 94.31 210 MET A N 1
ATOM 1649 C CA . MET A 1 210 ? -4.714 2.142 29.541 1.00 94.31 210 MET A CA 1
ATOM 1650 C C . MET A 1 210 ? -6.144 2.526 29.904 1.00 94.31 210 MET A C 1
ATOM 1652 O O . MET A 1 210 ? -6.946 2.876 29.038 1.00 94.31 210 MET A O 1
ATOM 1656 N N . CYS A 1 211 ? -6.460 2.521 31.197 1.00 94.31 211 CYS A N 1
ATOM 1657 C CA . CYS A 1 211 ? -7.712 3.088 31.680 1.00 94.31 211 CYS A CA 1
ATOM 1658 C C . CYS A 1 211 ? -7.705 4.616 31.546 1.00 94.31 211 CYS A C 1
ATOM 1660 O O . CYS A 1 211 ? -6.660 5.268 31.628 1.00 94.31 211 CYS A O 1
ATOM 1662 N N . SER A 1 212 ? -8.881 5.198 31.314 1.00 90.44 212 SER A N 1
ATOM 1663 C CA . SER A 1 212 ? -9.022 6.654 31.246 1.00 90.44 212 SER A CA 1
ATOM 1664 C C . SER A 1 212 ? -8.878 7.266 32.646 1.00 90.44 212 SER A C 1
ATOM 1666 O O . SER A 1 212 ? -9.342 6.662 33.607 1.00 90.44 212 SER A O 1
ATOM 1668 N N . PRO A 1 213 ? -8.348 8.496 32.797 1.00 89.38 213 PRO A N 1
ATOM 1669 C CA . PRO A 1 213 ? -8.245 9.142 34.111 1.00 89.38 213 PRO A CA 1
ATOM 1670 C C . PRO A 1 213 ? -9.583 9.283 34.855 1.00 89.38 213 PRO A C 1
ATOM 1672 O O . PRO A 1 213 ? -9.613 9.270 36.078 1.00 89.38 213 PRO A O 1
ATOM 1675 N N . SER A 1 214 ? -10.695 9.401 34.122 1.00 86.94 214 SER A N 1
ATOM 1676 C CA . SER A 1 214 ? -12.053 9.467 34.678 1.00 86.94 214 SER A CA 1
ATOM 1677 C C . SER A 1 214 ? -12.622 8.114 35.124 1.00 86.94 214 SER A C 1
ATOM 1679 O O . SER A 1 214 ? -13.695 8.075 35.720 1.00 86.94 214 SER A O 1
ATOM 1681 N N . LEU A 1 215 ? -11.940 7.014 34.807 1.00 86.00 215 LEU A N 1
ATOM 1682 C CA . LEU A 1 215 ? -12.333 5.646 35.122 1.00 86.00 215 LEU A CA 1
ATOM 1683 C C . LEU A 1 215 ? -11.052 4.819 35.342 1.00 86.00 215 LEU A C 1
ATOM 1685 O O . LEU A 1 215 ? -10.685 4.044 34.460 1.00 86.00 215 LEU A O 1
ATOM 1689 N N . PRO A 1 216 ? -10.323 5.050 36.452 1.00 86.94 216 PRO A N 1
ATOM 1690 C CA . PRO A 1 216 ? -8.990 4.482 36.673 1.00 86.94 216 PRO A CA 1
ATOM 1691 C C . PRO A 1 216 ? -9.009 2.956 36.818 1.00 86.94 216 PRO A C 1
ATOM 1693 O O . PRO A 1 216 ? -8.061 2.299 36.393 1.00 86.94 216 PRO A O 1
ATOM 1696 N N . ASP A 1 217 ? -10.113 2.410 37.330 1.00 90.94 217 ASP A N 1
ATOM 1697 C CA . ASP A 1 217 ? -10.362 0.978 37.453 1.00 90.94 217 ASP A CA 1
ATOM 1698 C C . ASP A 1 217 ? -11.351 0.548 36.364 1.00 90.94 217 ASP A C 1
ATOM 1700 O O . ASP A 1 217 ? -12.557 0.809 36.435 1.00 90.94 217 ASP A O 1
ATOM 1704 N N . CYS A 1 218 ? -10.826 -0.060 35.305 1.00 93.56 218 CYS A N 1
ATOM 1705 C CA . CYS A 1 218 ? -11.591 -0.427 34.122 1.00 93.56 218 CYS A CA 1
ATOM 1706 C C . CYS A 1 218 ? -11.204 -1.821 33.622 1.00 93.56 218 CYS A C 1
ATOM 1708 O O . CYS A 1 218 ? -10.059 -2.255 33.769 1.00 93.56 218 CYS A O 1
ATOM 1710 N N . ASN A 1 219 ? -12.157 -2.500 32.988 1.00 94.38 219 ASN A N 1
ATOM 1711 C CA . ASN A 1 219 ? -11.873 -3.720 32.244 1.00 94.38 219 ASN A CA 1
ATOM 1712 C C . ASN A 1 219 ? -11.277 -3.341 30.889 1.00 94.38 219 ASN A C 1
ATOM 1714 O O . ASN A 1 219 ? -11.703 -2.353 30.282 1.00 94.38 219 ASN A O 1
ATOM 1718 N N . LYS A 1 220 ? -10.307 -4.125 30.416 1.00 95.31 220 LYS A N 1
ATOM 1719 C CA . LYS A 1 220 ? -9.559 -3.857 29.184 1.00 95.31 220 LYS A CA 1
ATOM 1720 C C . LYS A 1 220 ? -9.520 -5.105 28.327 1.00 95.31 220 LYS A C 1
ATOM 1722 O O . LYS A 1 220 ? -9.164 -6.173 28.826 1.00 95.31 220 LYS A O 1
ATOM 1727 N N . PHE A 1 221 ? -9.887 -4.965 27.066 1.00 95.38 221 PHE A N 1
ATOM 1728 C CA . PHE A 1 221 ? -9.946 -6.089 26.149 1.00 95.38 221 PHE A CA 1
ATOM 1729 C C . PHE A 1 221 ? -9.941 -5.611 24.703 1.00 95.38 221 PHE A C 1
ATOM 1731 O O . PHE A 1 221 ? -10.317 -4.480 24.389 1.00 95.38 221 PHE A O 1
ATOM 1738 N N . GLU A 1 222 ? -9.569 -6.522 23.821 1.00 96.75 222 GLU A N 1
ATOM 1739 C CA . GLU A 1 222 ? -9.769 -6.402 22.388 1.00 96.75 222 GLU A CA 1
ATOM 1740 C C . GLU A 1 222 ? -10.961 -7.254 21.968 1.00 96.75 222 GLU A C 1
ATOM 1742 O O . GLU A 1 222 ? -11.076 -8.418 22.357 1.00 96.75 222 GLU A O 1
ATOM 1747 N N . LEU A 1 223 ? -11.830 -6.688 21.134 1.00 97.00 223 LEU A N 1
ATOM 1748 C CA . LEU A 1 223 ? -12.799 -7.455 20.366 1.00 97.00 223 LEU A CA 1
ATOM 1749 C C . LEU A 1 223 ? -12.174 -7.825 19.020 1.00 97.00 223 LEU A C 1
ATOM 1751 O O . LEU A 1 223 ? -11.989 -6.968 18.155 1.00 97.00 223 LEU A O 1
ATOM 1755 N N . VAL A 1 224 ? -11.871 -9.108 18.851 1.00 97.62 224 VAL A N 1
ATOM 1756 C CA . VAL A 1 224 ? -11.175 -9.656 17.683 1.00 97.62 224 VAL A CA 1
ATOM 1757 C C . VAL A 1 224 ? -12.159 -10.418 16.807 1.00 97.62 224 VAL A C 1
ATOM 1759 O O . VAL A 1 224 ? -12.945 -11.239 17.293 1.00 97.62 224 VAL A O 1
ATOM 1762 N N . SER A 1 225 ? -12.119 -10.151 15.504 1.00 97.88 225 SER A N 1
ATOM 1763 C CA . SER A 1 225 ? -13.003 -10.795 14.537 1.00 97.88 225 SER A CA 1
ATOM 1764 C C . SER A 1 225 ? -12.577 -12.234 14.211 1.00 97.88 225 SER A C 1
ATOM 1766 O O . SER A 1 225 ? -11.395 -12.577 14.311 1.00 97.88 225 SER A O 1
ATOM 1768 N N . PRO A 1 226 ? -13.501 -13.077 13.714 1.00 97.38 226 PRO A N 1
ATOM 1769 C CA . PRO A 1 226 ? -13.108 -14.207 12.876 1.00 97.38 226 PRO A CA 1
ATOM 1770 C C . PRO A 1 226 ? -12.453 -13.700 11.577 1.00 97.38 226 PRO A C 1
ATOM 1772 O O . PRO A 1 226 ? -12.415 -12.493 11.316 1.00 97.38 226 PRO A O 1
ATOM 1775 N N . ILE A 1 227 ? -11.961 -14.601 10.722 1.00 97.19 227 ILE A N 1
ATOM 1776 C CA . ILE A 1 227 ? -11.525 -14.200 9.374 1.00 97.19 227 ILE A CA 1
ATOM 1777 C C . ILE A 1 227 ? -12.755 -13.728 8.586 1.00 97.19 227 ILE A C 1
ATOM 1779 O O . ILE A 1 227 ? -13.685 -14.491 8.328 1.00 97.19 227 ILE A O 1
ATOM 1783 N N . LEU A 1 228 ? -12.752 -12.452 8.214 1.00 97.06 228 LEU A N 1
ATOM 1784 C CA . LEU A 1 228 ? -13.776 -11.790 7.419 1.00 97.06 228 LEU A CA 1
ATOM 1785 C C . LEU A 1 228 ? -13.377 -11.798 5.944 1.00 97.06 228 LEU A C 1
ATOM 1787 O O . LEU A 1 228 ? -12.203 -11.931 5.601 1.00 97.06 228 LEU A O 1
ATOM 1791 N N . GLN A 1 229 ? -14.354 -11.640 5.052 1.00 96.06 229 GLN A N 1
ATOM 1792 C CA . GLN A 1 229 ? -14.106 -11.704 3.614 1.00 96.06 229 GLN A CA 1
ATOM 1793 C C . GLN A 1 229 ? -15.027 -10.773 2.824 1.00 96.06 229 GLN A C 1
ATOM 1795 O O . GLN A 1 229 ? -16.247 -10.810 3.003 1.00 96.06 229 GLN A O 1
ATOM 1800 N N . GLY A 1 230 ? -14.440 -9.954 1.947 1.00 91.38 230 GLY A N 1
ATOM 1801 C CA . GLY A 1 230 ? -15.171 -9.148 0.968 1.00 91.38 230 GLY A CA 1
ATOM 1802 C C . GLY A 1 230 ? -16.288 -8.276 1.555 1.00 91.38 230 GLY A C 1
ATOM 1803 O O . GLY A 1 230 ? -16.214 -7.793 2.692 1.00 91.38 230 GLY A O 1
ATOM 1804 N N . GLY A 1 231 ? -17.345 -8.059 0.766 1.00 88.25 231 GLY A N 1
ATOM 1805 C CA . GLY A 1 231 ? -18.462 -7.192 1.154 1.00 88.25 231 GLY A CA 1
ATOM 1806 C C . GLY A 1 231 ? -19.290 -7.771 2.303 1.00 88.25 231 GLY A C 1
ATOM 1807 O O . GLY A 1 231 ? -19.807 -7.034 3.151 1.00 88.25 231 GLY A O 1
ATOM 1808 N N . HIS A 1 232 ? -19.361 -9.101 2.385 1.00 89.56 232 HIS A N 1
ATOM 1809 C CA . HIS A 1 232 ? -20.007 -9.803 3.492 1.00 89.56 232 HIS A CA 1
ATOM 1810 C C . HIS A 1 232 ? -19.296 -9.528 4.826 1.00 89.56 232 HIS A C 1
ATOM 1812 O O . HIS A 1 232 ? -19.945 -9.201 5.821 1.00 89.56 232 HIS A O 1
ATOM 1818 N N . GLY A 1 233 ? -17.963 -9.583 4.836 1.00 94.06 233 GLY A N 1
ATOM 1819 C CA . GLY A 1 233 ? -17.131 -9.238 5.984 1.00 94.06 233 GLY A CA 1
ATOM 1820 C C . GLY A 1 233 ? -17.339 -7.795 6.436 1.00 94.06 233 GLY A C 1
ATOM 1821 O O . GLY A 1 233 ? -17.587 -7.550 7.613 1.00 94.06 233 GLY A O 1
ATOM 1822 N N . LEU A 1 234 ? -17.344 -6.834 5.506 1.00 91.25 234 LEU A N 1
ATOM 1823 C CA . LEU A 1 234 ? -17.623 -5.428 5.836 1.00 91.25 234 LEU A CA 1
ATOM 1824 C C . LEU A 1 234 ? -19.028 -5.232 6.425 1.00 91.25 234 LEU A C 1
ATOM 1826 O O . LEU A 1 234 ? -19.217 -4.439 7.348 1.00 91.25 234 LEU A O 1
ATOM 1830 N N . SER A 1 235 ? -20.013 -5.988 5.939 1.00 89.06 235 SER A N 1
ATOM 1831 C CA . SER A 1 235 ? -21.372 -5.972 6.490 1.00 89.06 235 SER A CA 1
ATOM 1832 C C . SER A 1 235 ? -21.414 -6.513 7.924 1.00 89.06 235 SER A C 1
ATOM 1834 O O . SER A 1 235 ? -22.162 -5.991 8.752 1.00 89.06 235 SER A O 1
ATOM 1836 N N . GLN A 1 236 ? -20.596 -7.522 8.250 1.00 94.00 236 GLN A N 1
ATOM 1837 C CA . GLN A 1 236 ? -20.413 -7.987 9.630 1.00 94.00 236 GLN A CA 1
ATOM 1838 C C . GLN A 1 236 ? -19.778 -6.911 10.512 1.00 94.00 236 GLN A C 1
ATOM 1840 O O . GLN A 1 236 ? -20.328 -6.618 11.570 1.00 94.00 236 GLN A O 1
ATOM 1845 N N . VAL A 1 237 ? -18.698 -6.264 10.057 1.00 94.25 237 VAL A N 1
ATOM 1846 C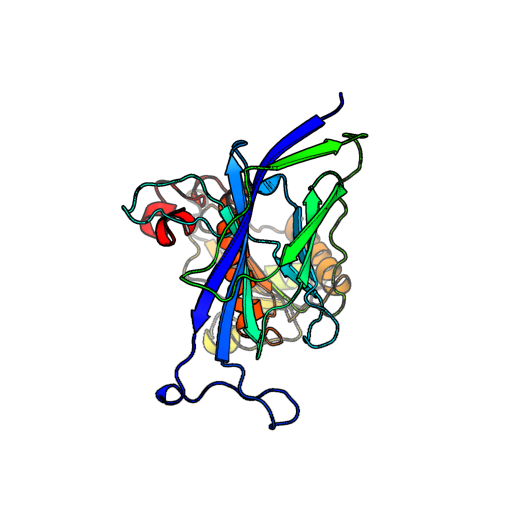 CA . VAL A 1 237 ? -18.064 -5.154 10.792 1.00 94.25 237 VAL A CA 1
ATOM 1847 C C . VAL A 1 237 ? -19.077 -4.054 11.096 1.00 94.25 237 VAL A C 1
ATOM 1849 O O . VAL A 1 237 ? -19.193 -3.628 12.238 1.00 94.25 237 VAL A O 1
ATOM 1852 N N . ASN A 1 238 ? -19.868 -3.629 10.108 1.00 91.44 238 ASN A N 1
ATOM 1853 C CA . ASN A 1 238 ? -20.892 -2.604 10.315 1.00 91.44 238 ASN A CA 1
ATOM 1854 C C . ASN A 1 238 ? -21.954 -3.029 11.347 1.00 91.44 238 ASN A C 1
ATOM 1856 O O . ASN A 1 238 ? -22.382 -2.198 12.145 1.00 91.44 238 ASN A O 1
ATOM 1860 N N . ARG A 1 239 ? -22.368 -4.305 11.373 1.00 91.06 239 ARG A N 1
ATOM 1861 C CA . ARG A 1 239 ? -23.283 -4.817 12.410 1.00 91.06 239 ARG A CA 1
ATOM 1862 C C . ARG A 1 239 ? -22.656 -4.745 13.801 1.00 91.06 239 ARG A C 1
ATOM 1864 O O . ARG A 1 239 ? -23.294 -4.220 14.708 1.00 91.06 239 ARG A O 1
ATOM 1871 N N . VAL A 1 240 ? -21.409 -5.192 13.945 1.00 94.44 240 VAL A N 1
ATOM 1872 C CA . VAL A 1 240 ? -20.679 -5.126 15.218 1.00 94.44 240 VAL A CA 1
ATOM 1873 C C . VAL A 1 240 ? -20.505 -3.685 15.683 1.00 94.44 240 VAL A C 1
ATOM 1875 O O . VAL A 1 240 ? -20.887 -3.363 16.801 1.00 94.44 240 VAL A O 1
ATOM 1878 N N . LEU A 1 241 ? -20.029 -2.784 14.822 1.00 91.94 241 LEU A N 1
ATOM 1879 C CA . LEU A 1 241 ? -19.851 -1.372 15.174 1.00 91.94 241 LEU A CA 1
ATOM 1880 C C . LEU A 1 241 ? -21.166 -0.710 15.612 1.00 91.94 241 LEU A C 1
ATOM 1882 O O . LEU A 1 241 ? -21.164 0.065 16.566 1.00 91.94 241 LEU A O 1
ATOM 1886 N N . ARG A 1 242 ? -22.294 -1.035 14.966 1.00 89.75 242 ARG A N 1
ATOM 1887 C CA . ARG A 1 242 ? -23.621 -0.554 15.390 1.00 89.75 242 ARG A CA 1
ATOM 1888 C C . ARG A 1 242 ? -24.040 -1.120 16.744 1.00 89.75 242 ARG A C 1
ATOM 1890 O O . ARG A 1 242 ? -24.547 -0.365 17.566 1.00 89.75 242 ARG A O 1
ATOM 1897 N N . ALA A 1 243 ? -23.801 -2.405 16.999 1.00 90.81 243 ALA A N 1
ATOM 1898 C CA . ALA A 1 243 ? -24.089 -3.013 18.297 1.00 90.81 243 ALA A CA 1
ATOM 1899 C C . ALA A 1 243 ? -23.246 -2.377 19.420 1.00 90.81 243 ALA A C 1
ATOM 1901 O O . ALA A 1 243 ? -23.759 -2.085 20.499 1.00 90.81 243 ALA A O 1
ATOM 1902 N N . LEU A 1 244 ? -21.978 -2.055 19.140 1.00 90.06 244 LEU A N 1
ATOM 1903 C CA . LEU A 1 244 ? -21.089 -1.387 20.094 1.00 90.06 244 LEU A CA 1
ATOM 1904 C C . LEU A 1 244 ? -21.527 0.051 20.419 1.00 90.06 244 LEU A C 1
ATOM 1906 O O . LEU A 1 244 ? -21.290 0.504 21.537 1.00 90.06 244 LEU A O 1
ATOM 1910 N N . GLN A 1 245 ? -22.200 0.772 19.515 1.00 84.00 245 GLN A N 1
ATOM 1911 C CA . GLN A 1 245 ? -22.681 2.138 19.796 1.00 84.00 245 GLN A CA 1
ATOM 1912 C C . GLN A 1 245 ? -23.698 2.203 20.948 1.00 84.00 245 GLN A C 1
ATOM 1914 O O . GLN A 1 245 ? -23.767 3.220 21.634 1.00 84.00 245 GLN A O 1
ATOM 1919 N N . GLY A 1 246 ? -24.466 1.132 21.177 1.00 72.12 246 GLY A N 1
ATOM 1920 C CA . GLY A 1 246 ? -25.417 1.032 22.292 1.00 72.12 246 GLY A CA 1
ATOM 1921 C C . GLY A 1 246 ? -24.803 0.535 23.606 1.00 72.12 246 GLY A C 1
ATOM 1922 O O . GLY A 1 246 ? -25.486 0.483 24.627 1.00 72.12 246 GLY A O 1
ATOM 1923 N N . SER A 1 247 ? -23.526 0.152 23.593 1.00 76.56 247 SER A N 1
ATOM 1924 C CA . SER A 1 247 ? -22.860 -0.485 24.729 1.00 76.56 247 SER A CA 1
ATOM 1925 C C . SER A 1 247 ? -22.260 0.530 25.713 1.00 76.56 247 SER A C 1
ATOM 1927 O O . SER A 1 247 ? -22.048 1.704 25.404 1.00 76.56 247 SER A O 1
ATOM 1929 N N . ARG A 1 248 ? -21.926 0.073 26.926 1.00 84.88 248 ARG A N 1
ATOM 1930 C CA . ARG A 1 248 ? -21.245 0.888 27.955 1.00 8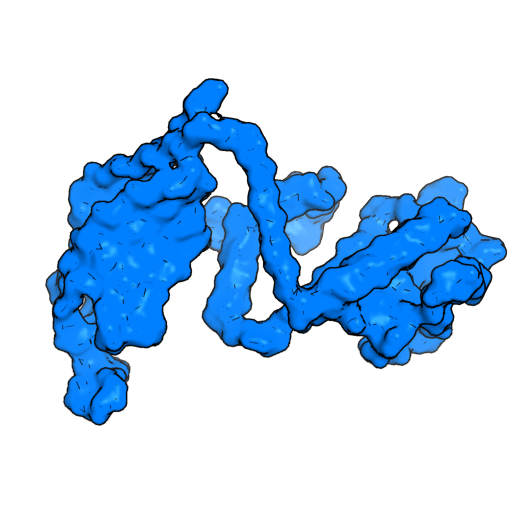4.88 248 ARG A CA 1
ATOM 1931 C C . ARG A 1 248 ? -19.724 0.967 27.758 1.00 84.88 248 ARG A C 1
ATOM 1933 O O . ARG A 1 248 ? -18.993 1.231 28.712 1.00 84.88 248 ARG A O 1
ATOM 1940 N N . LEU A 1 249 ? -19.257 0.734 26.535 1.00 91.50 249 LEU A N 1
ATOM 1941 C CA . LEU A 1 249 ? -17.843 0.716 26.191 1.00 91.50 249 LEU A CA 1
ATOM 1942 C C . LEU A 1 249 ? -17.296 2.128 25.977 1.00 91.50 249 LEU A C 1
ATOM 1944 O O . LEU A 1 249 ? -18.026 3.075 25.664 1.00 91.50 249 LEU A O 1
ATOM 1948 N N . LYS A 1 250 ? -15.990 2.277 26.175 1.00 90.94 250 LYS A N 1
ATOM 1949 C CA . LYS A 1 250 ? -15.253 3.527 26.017 1.00 90.94 250 LYS A CA 1
ATOM 1950 C C . LYS A 1 250 ? -13.999 3.293 25.191 1.00 90.94 250 LYS A C 1
ATOM 1952 O O . LYS A 1 250 ? -13.393 2.227 25.247 1.00 90.94 250 LYS A O 1
ATOM 1957 N N . VAL A 1 251 ? -13.622 4.339 24.457 1.00 92.25 251 VAL A N 1
ATOM 1958 C CA . VAL A 1 251 ? -12.357 4.422 23.727 1.00 92.25 251 VAL A CA 1
ATOM 1959 C C . VAL A 1 251 ? -11.495 5.560 24.265 1.00 92.25 251 VAL A C 1
ATOM 1961 O O . VAL A 1 251 ? -12.025 6.567 24.743 1.00 92.25 251 VAL A O 1
ATOM 1964 N N . ASN A 1 252 ? -10.171 5.423 24.209 1.00 92.19 252 ASN A N 1
ATOM 1965 C CA . ASN A 1 252 ? -9.234 6.484 24.583 1.00 92.19 252 ASN A CA 1
ATOM 1966 C C . ASN A 1 252 ? -7.951 6.447 23.735 1.00 92.19 252 ASN A C 1
ATOM 1968 O O . ASN A 1 252 ? -7.796 5.606 22.860 1.00 92.19 252 ASN A O 1
ATOM 1972 N N . LYS A 1 253 ? -7.014 7.369 23.993 1.00 90.19 253 LYS A N 1
ATOM 1973 C CA . LYS A 1 253 ? -5.798 7.550 23.177 1.00 90.19 253 LYS A CA 1
ATOM 1974 C C . LYS A 1 253 ? -4.852 6.339 23.122 1.00 90.19 253 LYS A C 1
ATOM 1976 O O . LYS A 1 253 ? -4.048 6.257 22.191 1.00 90.19 253 LYS A O 1
ATOM 1981 N N . SER A 1 254 ? -4.908 5.443 24.114 1.00 91.31 254 SER A N 1
ATOM 1982 C CA . SER A 1 254 ? -4.121 4.202 24.081 1.00 91.31 254 SER A CA 1
ATOM 1983 C C . SER A 1 254 ? -4.643 3.231 23.026 1.00 91.31 254 SER A C 1
ATOM 1985 O O . SER A 1 254 ? -3.854 2.457 22.508 1.00 91.31 254 SER A O 1
ATOM 1987 N N . MET A 1 255 ? -5.908 3.373 22.618 1.00 94.19 255 MET A N 1
ATOM 1988 C CA . MET A 1 255 ? -6.609 2.370 21.829 1.00 94.19 255 MET A CA 1
ATOM 1989 C C . MET A 1 255 ? -6.467 2.538 20.316 1.00 94.19 255 MET A C 1
ATOM 1991 O O . MET A 1 255 ? -6.397 3.662 19.804 1.00 94.19 255 MET A O 1
ATOM 1995 N N . GLY A 1 256 ? -6.462 1.416 19.608 1.00 93.12 256 GLY A N 1
ATOM 1996 C CA . GLY A 1 256 ? -6.422 1.288 18.160 1.00 93.12 256 GLY A CA 1
ATOM 1997 C C . GLY A 1 256 ? -7.644 0.586 17.559 1.00 93.12 256 GLY A C 1
ATOM 1998 O O . GLY A 1 256 ? -8.380 -0.152 18.210 1.00 93.12 256 GLY A O 1
ATOM 1999 N N . PHE A 1 257 ? -7.839 0.839 16.264 1.00 94.31 257 PHE A N 1
ATOM 2000 C CA . PHE A 1 257 ? -8.598 -0.027 15.366 1.00 94.31 257 PHE A CA 1
ATOM 2001 C C . PHE A 1 257 ? -7.564 -0.671 14.453 1.00 94.31 257 PHE A C 1
ATOM 2003 O O . PHE A 1 257 ? -6.957 0.026 13.633 1.00 94.31 257 PHE A O 1
ATOM 2010 N N . HIS A 1 258 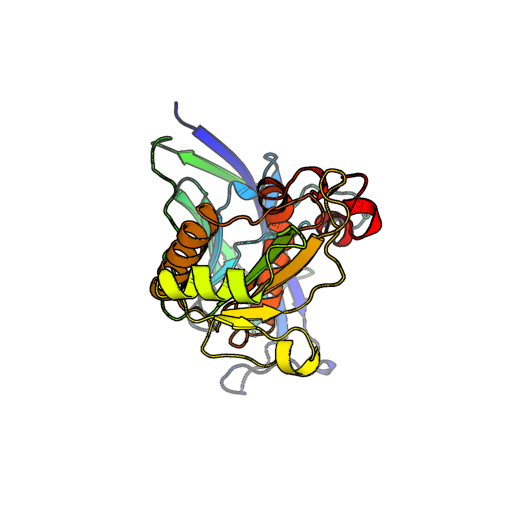? -7.376 -1.983 14.558 1.00 94.81 258 HIS A N 1
ATOM 2011 C CA . HIS A 1 258 ? -6.449 -2.711 13.697 1.00 94.81 258 HIS A CA 1
ATOM 2012 C C . HIS A 1 258 ? -7.193 -3.398 12.556 1.00 94.81 258 HIS A C 1
ATOM 2014 O O . HIS A 1 258 ? -8.284 -3.938 12.734 1.00 94.81 258 HIS A O 1
ATOM 2020 N N . VAL A 1 259 ? -6.602 -3.352 11.362 1.00 94.44 259 VAL A N 1
ATOM 2021 C CA . VAL A 1 259 ? -7.082 -4.062 10.173 1.00 94.44 259 VAL A CA 1
ATOM 2022 C C . VAL A 1 259 ? -5.951 -4.949 9.678 1.00 94.44 259 VAL A C 1
ATOM 2024 O O . VAL A 1 259 ? -4.908 -4.461 9.247 1.00 94.44 259 VAL A O 1
ATOM 2027 N N . HIS A 1 260 ? -6.178 -6.255 9.705 1.00 95.12 260 HIS A N 1
ATOM 2028 C CA . HIS A 1 260 ? -5.239 -7.265 9.237 1.00 95.12 260 HIS A CA 1
ATOM 2029 C C . HIS A 1 260 ? -5.679 -7.691 7.849 1.00 95.12 260 HIS A C 1
ATOM 2031 O O . HIS A 1 260 ? -6.725 -8.310 7.705 1.00 95.12 260 HIS A O 1
ATOM 2037 N N . VAL A 1 261 ? -4.918 -7.355 6.814 1.00 93.44 261 VAL A N 1
ATOM 2038 C CA . VAL A 1 261 ? -5.246 -7.749 5.438 1.00 93.44 261 VAL A CA 1
ATOM 2039 C C . VAL A 1 261 ? -4.468 -9.015 5.099 1.00 93.44 261 VAL A C 1
ATOM 2041 O O . VAL A 1 261 ? -3.247 -9.028 5.248 1.00 93.44 261 VAL A O 1
ATOM 2044 N N . ASN A 1 262 ? -5.152 -10.074 4.649 1.00 93.75 262 ASN A N 1
ATOM 2045 C CA . ASN A 1 262 ? -4.465 -11.288 4.211 1.00 93.75 262 ASN A CA 1
ATOM 2046 C C . ASN A 1 262 ? -3.644 -10.993 2.944 1.00 93.75 262 ASN A C 1
ATOM 2048 O O . ASN A 1 262 ? -4.174 -10.485 1.953 1.00 93.75 262 ASN A O 1
ATOM 2052 N N . VAL A 1 263 ? -2.356 -11.320 2.994 1.00 92.69 263 VAL A N 1
ATOM 2053 C CA . VAL A 1 263 ? -1.384 -11.128 1.910 1.00 92.69 263 VAL A CA 1
ATOM 2054 C C . VAL A 1 263 ? -0.626 -12.413 1.571 1.00 92.69 263 VAL A C 1
ATOM 2056 O O . VAL A 1 263 ? 0.397 -12.345 0.898 1.00 92.69 263 VAL A O 1
ATOM 2059 N N . GLU A 1 264 ? -1.106 -13.573 2.030 1.00 92.50 264 GLU A N 1
ATOM 2060 C CA . GLU A 1 264 ? -0.460 -14.878 1.824 1.00 92.50 264 GLU A CA 1
ATOM 2061 C C . GLU A 1 264 ? -0.181 -15.176 0.341 1.00 92.50 264 GLU A C 1
ATOM 2063 O O . GLU A 1 264 ? 0.900 -15.647 -0.004 1.00 92.50 264 GLU A O 1
ATOM 2068 N N . ASP A 1 265 ? -1.104 -14.798 -0.547 1.00 90.88 265 ASP A N 1
ATOM 2069 C CA . ASP A 1 265 ? -0.982 -15.020 -1.993 1.00 90.88 265 ASP A CA 1
ATOM 2070 C C . ASP A 1 265 ? -0.067 -14.006 -2.711 1.00 90.88 265 ASP A C 1
ATOM 2072 O O . ASP A 1 265 ? 0.117 -14.073 -3.932 1.00 90.88 265 ASP A O 1
ATOM 2076 N N . LEU A 1 266 ? 0.495 -13.020 -2.000 1.00 91.12 266 LEU A N 1
ATOM 2077 C CA . LEU A 1 266 ? 1.377 -12.032 -2.615 1.00 91.12 266 LEU A CA 1
ATOM 2078 C C . LEU A 1 266 ? 2.791 -12.593 -2.789 1.00 91.12 266 LEU A C 1
ATOM 2080 O O . LEU A 1 266 ? 3.478 -12.953 -1.838 1.00 91.12 266 LEU A O 1
ATOM 2084 N N . SER A 1 267 ? 3.289 -12.554 -4.025 1.00 90.88 267 SER A N 1
ATOM 2085 C CA . SER A 1 267 ? 4.708 -12.779 -4.308 1.00 90.88 267 SER A CA 1
ATOM 2086 C C . SER A 1 267 ? 5.593 -11.725 -3.631 1.00 90.88 267 SER A C 1
ATOM 2088 O O . SER A 1 267 ? 5.166 -10.594 -3.383 1.00 90.88 267 SER A O 1
ATOM 2090 N N . LEU A 1 268 ? 6.881 -12.033 -3.445 1.00 88.62 268 LEU A N 1
ATOM 2091 C CA . LEU A 1 268 ? 7.868 -11.078 -2.922 1.00 88.62 268 LEU A CA 1
ATOM 2092 C C . LEU A 1 268 ? 7.850 -9.732 -3.670 1.00 88.62 268 LEU A C 1
ATOM 2094 O O . LEU A 1 268 ? 7.917 -8.672 -3.055 1.00 88.62 268 LEU A O 1
ATOM 2098 N N . GLN A 1 269 ? 7.711 -9.755 -4.998 1.00 82.56 269 GLN A N 1
ATOM 2099 C CA . GLN A 1 269 ? 7.645 -8.533 -5.806 1.00 82.56 269 GLN A CA 1
ATOM 2100 C C . GLN A 1 269 ? 6.378 -7.712 -5.529 1.00 82.56 269 GLN A C 1
ATOM 2102 O O . GLN A 1 269 ? 6.416 -6.484 -5.582 1.00 82.56 269 GLN A O 1
ATOM 2107 N N . GLN A 1 270 ? 5.252 -8.359 -5.221 1.00 86.38 270 GLN A N 1
ATOM 2108 C CA . GLN A 1 270 ? 4.030 -7.670 -4.803 1.00 86.38 270 GLN A CA 1
ATOM 2109 C C . GLN A 1 270 ? 4.155 -7.122 -3.378 1.00 86.38 270 GLN A C 1
ATOM 2111 O O . GLN A 1 270 ? 3.740 -5.991 -3.147 1.00 86.38 270 GLN A O 1
ATOM 2116 N N . LEU A 1 271 ? 4.790 -7.849 -2.454 1.00 91.81 271 LEU A N 1
ATOM 2117 C CA . LEU A 1 271 ? 5.069 -7.353 -1.101 1.00 91.81 271 LEU A CA 1
ATOM 2118 C C . LEU A 1 271 ? 5.979 -6.116 -1.122 1.00 91.81 271 LEU A C 1
ATOM 2120 O O . LEU A 1 271 ? 5.681 -5.127 -0.458 1.00 91.81 271 LEU A O 1
ATOM 2124 N N . ILE A 1 272 ? 7.020 -6.106 -1.964 1.00 85.38 272 ILE A N 1
ATOM 2125 C CA . ILE A 1 272 ? 7.854 -4.911 -2.184 1.00 85.38 272 ILE A CA 1
ATOM 2126 C C . ILE A 1 272 ? 6.991 -3.725 -2.638 1.00 85.38 272 ILE A C 1
ATOM 2128 O O . ILE A 1 272 ? 7.159 -2.615 -2.134 1.00 85.38 272 ILE A O 1
ATOM 2132 N N . LYS A 1 273 ? 6.027 -3.950 -3.540 1.00 85.06 273 LYS A N 1
ATOM 2133 C CA . LYS A 1 273 ? 5.094 -2.900 -3.982 1.00 85.06 273 LYS A CA 1
ATOM 2134 C C . LYS A 1 273 ? 4.179 -2.409 -2.860 1.00 85.06 273 LYS A C 1
ATOM 2136 O O . LYS A 1 273 ? 3.859 -1.226 -2.840 1.00 85.06 273 LYS A O 1
ATOM 2141 N N . VAL A 1 274 ? 3.774 -3.269 -1.923 1.00 89.69 274 VAL A N 1
ATOM 2142 C CA . VAL A 1 274 ? 3.022 -2.845 -0.728 1.00 89.69 274 VAL A CA 1
ATOM 2143 C C . VAL A 1 274 ? 3.866 -1.883 0.113 1.00 89.69 274 VAL A C 1
ATOM 2145 O O . VAL A 1 274 ? 3.390 -0.797 0.436 1.00 89.69 274 VAL A O 1
ATOM 2148 N N . CYS A 1 275 ? 5.136 -2.208 0.375 1.00 89.25 275 CYS A N 1
ATOM 2149 C CA . CYS A 1 275 ? 6.050 -1.316 1.099 1.00 89.25 275 CYS A CA 1
ATOM 2150 C C . CYS A 1 275 ? 6.277 0.013 0.359 1.00 89.25 275 CYS A C 1
ATOM 2152 O O . CYS A 1 275 ? 6.244 1.082 0.963 1.00 89.25 275 CYS A O 1
ATOM 2154 N N . GLN A 1 276 ? 6.458 -0.036 -0.964 1.00 84.62 276 GLN A N 1
ATOM 2155 C CA . GLN A 1 276 ? 6.590 1.162 -1.799 1.00 84.62 276 GLN A CA 1
ATOM 2156 C C . GLN A 1 276 ? 5.331 2.037 -1.745 1.00 84.62 276 GLN A C 1
ATOM 2158 O O . GLN A 1 276 ? 5.434 3.254 -1.602 1.00 84.62 276 GLN A O 1
ATOM 2163 N N . ASN A 1 277 ? 4.141 1.429 -1.796 1.00 86.12 277 ASN A N 1
ATOM 2164 C CA . ASN A 1 277 ? 2.880 2.146 -1.634 1.00 86.12 277 ASN A CA 1
ATOM 2165 C C . ASN A 1 277 ? 2.774 2.789 -0.245 1.00 86.12 277 ASN A C 1
ATOM 2167 O O . ASN A 1 277 ? 2.281 3.908 -0.151 1.00 86.12 277 ASN A O 1
ATOM 2171 N N . PHE A 1 278 ? 3.263 2.134 0.811 1.00 87.75 278 PHE A N 1
ATOM 2172 C CA . PHE A 1 278 ? 3.295 2.719 2.154 1.00 87.75 278 PHE A CA 1
ATOM 2173 C C . PHE A 1 278 ? 4.145 3.996 2.192 1.00 87.75 278 PHE A C 1
ATOM 2175 O O . PHE A 1 278 ? 3.690 5.018 2.689 1.00 87.75 278 PHE A O 1
ATOM 2182 N N . ILE A 1 279 ? 5.330 3.978 1.574 1.00 84.94 279 ILE A N 1
ATOM 2183 C CA . ILE A 1 279 ? 6.197 5.163 1.449 1.00 84.94 279 ILE A CA 1
ATOM 2184 C C . ILE A 1 279 ? 5.508 6.262 0.629 1.00 84.94 279 ILE A C 1
ATOM 2186 O O . ILE A 1 279 ? 5.502 7.426 1.023 1.00 84.94 279 ILE A O 1
ATOM 2190 N N . LYS A 1 280 ? 4.916 5.906 -0.519 1.00 79.94 280 LYS A N 1
ATOM 2191 C CA . LYS A 1 280 ? 4.261 6.866 -1.420 1.00 79.94 280 LYS A CA 1
ATOM 2192 C C . LYS A 1 280 ? 3.055 7.544 -0.777 1.00 79.94 280 LYS A C 1
ATOM 2194 O O . LYS A 1 280 ? 2.831 8.731 -1.001 1.00 79.94 280 LYS A O 1
ATOM 2199 N N . TYR A 1 281 ? 2.256 6.778 -0.042 1.00 86.56 281 TYR A N 1
ATOM 2200 C CA . TYR A 1 281 ? 0.998 7.235 0.536 1.00 86.56 281 TYR A CA 1
ATOM 2201 C C . TYR A 1 281 ? 1.112 7.565 2.028 1.00 86.56 281 TYR A C 1
ATOM 2203 O O . TYR A 1 281 ? 0.074 7.767 2.648 1.00 86.56 281 TYR A O 1
ATOM 2211 N N . GLU A 1 282 ? 2.323 7.673 2.589 1.00 88.25 282 GLU A N 1
ATOM 2212 C CA . GLU A 1 282 ? 2.556 7.947 4.018 1.00 88.25 282 GLU A CA 1
ATOM 2213 C C . GLU A 1 282 ? 1.752 9.164 4.510 1.00 88.25 282 GLU A C 1
ATOM 2215 O O . GLU A 1 282 ? 1.001 9.047 5.474 1.00 88.25 282 GLU A O 1
ATOM 2220 N N . ASP A 1 283 ? 1.772 10.284 3.778 1.00 85.69 283 ASP A N 1
ATOM 2221 C CA . ASP A 1 283 ? 1.016 11.497 4.138 1.00 85.69 283 ASP A CA 1
ATOM 2222 C C . ASP A 1 283 ? -0.511 11.261 4.157 1.00 85.69 283 ASP A C 1
ATOM 2224 O O . ASP A 1 283 ? -1.246 11.814 4.980 1.00 85.69 283 ASP A O 1
ATOM 2228 N N . VAL A 1 284 ? -1.015 10.426 3.239 1.00 88.38 284 VAL A N 1
ATOM 2229 C CA . VAL A 1 284 ? -2.434 10.037 3.197 1.00 88.38 284 VAL A CA 1
ATOM 2230 C C . VAL A 1 284 ? -2.748 9.090 4.349 1.00 88.38 284 VAL A C 1
ATOM 2232 O O . VAL A 1 284 ? -3.819 9.205 4.944 1.00 88.38 284 VAL A O 1
ATOM 2235 N N . MET A 1 285 ? -1.823 8.194 4.692 1.00 89.38 285 MET A N 1
ATOM 2236 C CA . MET A 1 285 ? -1.958 7.300 5.836 1.00 89.38 285 MET A CA 1
ATOM 2237 C C . MET A 1 285 ? -2.033 8.077 7.148 1.00 89.38 285 MET A C 1
ATOM 2239 O O . MET A 1 285 ? -2.961 7.880 7.930 1.00 89.38 285 MET A O 1
ATOM 2243 N N . ASP A 1 286 ? -1.157 9.061 7.330 1.00 91.38 286 ASP A N 1
ATOM 2244 C CA . ASP A 1 286 ? -1.201 9.974 8.471 1.00 91.38 286 ASP A CA 1
ATOM 2245 C C . ASP A 1 286 ? -2.529 10.739 8.565 1.00 91.38 286 ASP A C 1
ATOM 2247 O O . ASP A 1 286 ? -3.011 11.027 9.665 1.00 91.38 286 ASP A O 1
ATOM 2251 N N . SER A 1 287 ? -3.165 11.052 7.432 1.00 89.31 287 SER A N 1
ATOM 2252 C CA . SER A 1 287 ? -4.403 11.839 7.421 1.00 89.31 287 SER A CA 1
ATOM 2253 C C . SER A 1 287 ? -5.568 11.160 8.151 1.00 89.31 287 SER A C 1
ATOM 2255 O O . SER A 1 287 ? -6.369 11.857 8.783 1.00 89.31 287 SER A O 1
ATOM 2257 N N . PHE A 1 288 ? -5.636 9.823 8.128 1.00 88.38 288 PHE A N 1
ATOM 2258 C CA . PHE A 1 288 ? -6.669 9.054 8.827 1.00 88.38 288 PHE A CA 1
ATOM 2259 C C . PHE A 1 288 ? -6.243 8.568 10.220 1.00 88.38 288 PHE A C 1
ATOM 2261 O O . PHE A 1 288 ? -7.057 7.982 10.934 1.00 88.38 288 PHE A O 1
ATOM 2268 N N . LEU A 1 289 ? -5.007 8.849 10.645 1.00 90.69 289 LEU A N 1
ATOM 2269 C CA . LEU A 1 289 ? -4.550 8.627 12.017 1.00 90.69 289 LEU A CA 1
ATOM 2270 C C . LEU A 1 289 ? -4.857 9.845 12.912 1.00 90.69 289 LEU A C 1
ATOM 2272 O O . LEU A 1 289 ? -4.861 10.992 12.438 1.00 90.69 289 LEU A O 1
ATOM 2276 N N . PRO A 1 290 ? -5.086 9.639 14.227 1.00 90.25 290 PRO A N 1
ATOM 2277 C CA . PRO A 1 290 ? -5.203 10.744 15.175 1.00 90.25 290 PRO A CA 1
ATOM 2278 C C . PRO A 1 290 ? -3.881 11.530 15.251 1.00 90.25 290 PRO A C 1
ATOM 2280 O O . PRO A 1 290 ? -2.819 10.922 15.116 1.00 90.25 290 PRO A O 1
ATOM 2283 N N . PRO A 1 291 ? -3.900 12.852 15.525 1.00 90.75 291 PRO A N 1
ATOM 2284 C CA . PRO A 1 291 ? -2.702 13.698 15.480 1.00 90.75 291 PRO A CA 1
ATOM 2285 C C . PRO A 1 291 ? -1.500 13.174 16.277 1.00 90.75 291 PRO A C 1
ATOM 2287 O O . PRO A 1 291 ? -0.368 13.285 15.820 1.00 90.75 291 PRO A O 1
ATOM 2290 N N . SER A 1 292 ? -1.737 12.547 17.433 1.00 89.44 292 SER A N 1
ATOM 2291 C CA . SER A 1 292 ? -0.675 11.973 18.266 1.00 89.44 292 SER A CA 1
ATOM 2292 C C . SER A 1 292 ? 0.014 10.755 17.641 1.00 89.44 292 SER A C 1
ATOM 2294 O O . SER A 1 292 ? 1.106 10.415 18.072 1.00 89.44 292 SER A O 1
ATOM 2296 N N . ARG A 1 293 ? -0.591 10.091 16.648 1.00 90.19 293 ARG A N 1
ATOM 2297 C CA . ARG A 1 293 ? -0.039 8.909 15.959 1.00 90.19 293 ARG A CA 1
ATOM 2298 C C . ARG A 1 293 ? 0.504 9.216 14.561 1.00 90.19 293 ARG A C 1
ATOM 2300 O O . ARG A 1 293 ? 0.939 8.301 13.875 1.00 90.19 293 ARG A O 1
ATOM 2307 N N . ARG A 1 294 ? 0.479 10.481 14.133 1.00 92.19 294 ARG A N 1
ATOM 2308 C CA . ARG A 1 294 ? 1.023 10.893 12.832 1.00 92.19 294 ARG A CA 1
ATOM 2309 C C . ARG A 1 294 ? 2.539 10.968 12.868 1.00 92.19 294 ARG A C 1
ATOM 2311 O O . ARG A 1 294 ? 3.121 11.229 13.928 1.00 92.19 294 ARG A O 1
ATOM 2318 N N . THR A 1 295 ? 3.168 10.794 11.717 1.00 91.44 295 THR A N 1
ATOM 2319 C CA . THR A 1 295 ? 4.602 11.025 11.544 1.00 91.44 295 THR A CA 1
ATOM 2320 C C . THR A 1 295 ? 4.993 12.416 12.049 1.00 91.44 295 THR A C 1
ATOM 2322 O O . THR A 1 295 ? 4.327 13.413 11.770 1.00 91.44 295 THR A O 1
ATOM 2325 N N . GLY A 1 296 ? 6.078 12.495 12.823 1.00 88.94 296 GLY A N 1
ATOM 2326 C CA . GLY A 1 296 ? 6.599 13.758 13.351 1.00 88.94 296 GLY A CA 1
ATOM 2327 C C . GLY A 1 296 ? 5.962 14.245 14.657 1.00 88.94 296 GLY A C 1
ATOM 2328 O O . GLY A 1 296 ? 6.466 15.215 15.224 1.00 88.94 296 GLY A O 1
ATOM 2329 N N . SER A 1 297 ? 4.921 13.584 15.181 1.00 90.19 297 SER A N 1
ATOM 2330 C CA . SER A 1 297 ? 4.399 13.899 16.519 1.00 90.19 297 SER A CA 1
ATOM 2331 C C . SER A 1 297 ? 5.408 13.535 17.622 1.00 90.19 297 SER A C 1
ATOM 2333 O O . SER A 1 297 ? 6.264 12.659 17.454 1.00 90.19 297 SER A O 1
ATOM 2335 N N . THR A 1 298 ? 5.297 14.185 18.784 1.00 92.31 298 THR A N 1
ATOM 2336 C CA . THR A 1 298 ? 6.153 13.904 19.949 1.00 92.31 298 THR A CA 1
ATOM 2337 C C . THR A 1 298 ? 6.049 12.447 20.399 1.00 92.31 298 THR A C 1
ATOM 2339 O O . THR A 1 298 ? 7.048 11.848 20.797 1.00 92.31 298 THR A O 1
ATOM 2342 N N . GLU A 1 299 ? 4.849 11.870 20.361 1.00 89.00 299 GLU A N 1
ATOM 2343 C CA . GLU A 1 299 ? 4.603 10.482 20.734 1.00 89.00 299 GLU A CA 1
ATOM 2344 C C . GLU A 1 299 ? 5.143 9.503 19.688 1.00 89.00 299 GLU A C 1
ATOM 2346 O O . GLU A 1 299 ? 5.897 8.602 20.052 1.00 89.00 299 GLU A O 1
ATOM 2351 N N . SER A 1 300 ? 4.812 9.695 18.407 1.00 90.00 300 SER A N 1
ATOM 2352 C CA . SER A 1 300 ? 5.233 8.817 17.308 1.00 90.00 300 SER A CA 1
ATOM 2353 C C . SER A 1 300 ? 6.748 8.740 17.188 1.00 90.00 300 SER A C 1
ATOM 2355 O O . SER A 1 300 ? 7.283 7.646 17.040 1.00 90.00 300 SER A O 1
ATOM 2357 N N . ASN A 1 301 ? 7.452 9.869 17.349 1.00 90.75 301 ASN A N 1
ATOM 2358 C CA . ASN A 1 301 ? 8.914 9.944 17.236 1.00 90.75 301 ASN A CA 1
ATOM 2359 C C . ASN A 1 301 ? 9.667 9.071 18.260 1.00 90.75 301 ASN A C 1
ATOM 2361 O O . ASN A 1 301 ? 10.867 8.848 18.099 1.00 90.75 301 ASN A O 1
ATOM 2365 N N . LYS A 1 302 ? 8.991 8.574 19.307 1.00 90.88 302 LYS A N 1
ATOM 2366 C CA . LYS A 1 302 ? 9.556 7.596 20.253 1.00 90.88 302 LYS A CA 1
ATOM 2367 C C . LYS A 1 302 ? 9.576 6.173 19.696 1.00 90.88 302 LYS A C 1
ATOM 2369 O O . LYS A 1 302 ? 10.368 5.362 20.163 1.00 90.88 302 LYS A O 1
ATOM 2374 N N . PHE A 1 303 ? 8.693 5.869 18.747 1.00 86.88 303 PHE A N 1
ATOM 2375 C CA . PHE A 1 303 ? 8.437 4.516 18.252 1.00 86.88 303 PHE A CA 1
ATOM 2376 C C . PHE A 1 303 ? 8.825 4.341 16.785 1.00 86.88 303 PHE A C 1
ATOM 2378 O O . PHE A 1 303 ? 9.356 3.296 16.420 1.00 86.88 303 PHE A O 1
ATOM 2385 N N . PHE A 1 304 ? 8.580 5.346 15.942 1.00 89.62 304 PHE A N 1
ATOM 2386 C CA . PHE A 1 304 ? 8.903 5.299 14.521 1.00 89.62 304 PHE A CA 1
ATOM 2387 C C . PHE A 1 304 ? 9.272 6.680 13.966 1.00 89.62 304 PHE A C 1
ATOM 2389 O O . PHE A 1 304 ? 9.030 7.720 14.578 1.00 89.62 304 PHE A O 1
ATOM 2396 N N . GLN A 1 305 ? 9.876 6.681 12.782 1.00 88.94 305 GLN A N 1
ATOM 2397 C CA . GLN A 1 305 ? 10.122 7.873 11.971 1.00 88.94 305 GLN A CA 1
ATOM 2398 C C . GLN A 1 305 ? 9.566 7.640 10.566 1.00 88.94 305 GLN A C 1
ATOM 2400 O O . GLN A 1 305 ? 9.291 6.499 10.199 1.00 88.94 305 GLN A O 1
ATOM 2405 N N . SER A 1 306 ? 9.433 8.717 9.788 1.00 88.88 306 SER A N 1
ATOM 2406 C CA . SER A 1 306 ? 8.991 8.654 8.390 1.00 88.88 306 SER A CA 1
ATOM 2407 C C . SER A 1 306 ? 9.746 7.577 7.608 1.00 88.88 306 SER A C 1
ATOM 2409 O O . SER A 1 306 ? 10.982 7.564 7.571 1.00 88.88 306 SER A O 1
ATOM 2411 N N . ASN A 1 307 ? 9.002 6.712 6.925 1.00 87.00 307 ASN A N 1
ATOM 2412 C CA . ASN A 1 307 ? 9.569 5.732 6.009 1.00 87.00 307 ASN A CA 1
ATOM 2413 C C . ASN A 1 307 ? 10.235 6.422 4.820 1.00 87.00 307 ASN A C 1
ATOM 2415 O O . ASN A 1 307 ? 11.262 5.941 4.338 1.00 87.00 307 ASN A O 1
ATOM 2419 N N . ARG A 1 308 ? 9.702 7.574 4.387 1.00 83.25 308 ARG A N 1
ATOM 2420 C CA . ARG A 1 308 ? 10.323 8.418 3.357 1.00 83.25 308 ARG A CA 1
ATOM 2421 C C . ARG A 1 308 ? 11.729 8.843 3.780 1.00 83.25 308 ARG A C 1
ATOM 2423 O O . ARG A 1 308 ? 12.672 8.610 3.027 1.00 83.25 308 ARG A O 1
ATOM 2430 N N . ARG A 1 309 ? 11.918 9.269 5.035 1.00 82.62 309 ARG A N 1
ATOM 2431 C CA . ARG A 1 309 ? 13.255 9.589 5.573 1.00 82.62 309 ARG A CA 1
ATOM 2432 C C . ARG A 1 309 ? 14.227 8.409 5.475 1.00 82.62 309 ARG A C 1
ATOM 2434 O O . ARG A 1 309 ? 15.369 8.604 5.060 1.00 82.62 309 ARG A O 1
ATOM 2441 N N . SER A 1 310 ? 13.787 7.197 5.815 1.00 79.50 310 SER A N 1
ATOM 2442 C CA . SER A 1 310 ? 14.623 5.987 5.746 1.00 79.50 310 SER A CA 1
ATOM 2443 C C . SER A 1 310 ? 15.096 5.659 4.330 1.00 79.50 310 SER A C 1
ATOM 2445 O O . SER A 1 310 ? 16.195 5.136 4.159 1.00 79.50 310 SER A O 1
ATOM 2447 N N . VAL A 1 311 ? 14.301 5.995 3.310 1.00 76.00 311 VAL A N 1
ATOM 2448 C CA . VAL A 1 311 ? 14.678 5.825 1.897 1.00 76.00 311 VAL A CA 1
ATOM 2449 C C . VAL A 1 311 ? 15.249 7.098 1.258 1.00 76.00 311 VAL A C 1
ATOM 2451 O O . VAL A 1 311 ? 15.537 7.111 0.063 1.00 76.00 311 VAL A O 1
ATOM 2454 N N . GLY A 1 312 ? 15.479 8.153 2.047 1.00 64.62 312 GLY A N 1
ATOM 2455 C CA . GLY A 1 312 ? 16.040 9.421 1.579 1.00 64.62 312 GLY A CA 1
ATOM 2456 C C . GLY A 1 312 ? 15.105 10.213 0.666 1.00 64.62 312 GLY A C 1
ATOM 2457 O O . GLY A 1 312 ? 15.585 10.833 -0.282 1.00 64.62 312 GLY A O 1
ATOM 2458 N N . VAL A 1 313 ? 13.800 10.125 0.932 1.00 56.88 313 VAL A N 1
ATOM 2459 C CA . VAL A 1 313 ? 12.701 10.819 0.252 1.00 56.88 313 VAL A CA 1
ATOM 2460 C C . VAL A 1 313 ? 12.164 11.938 1.122 1.00 56.88 313 VAL A C 1
ATOM 2462 O O . VAL A 1 313 ? 11.986 11.713 2.338 1.00 56.88 313 VAL A O 1
#

Radius of gyration: 25.96 Å; chains: 1; bounding box: 60×48×66 Å